Protein AF-A0A381TQN8-F1 (afdb_monomer)

Organism: NCBI:txid408172

Solvent-accessible surface area (backbone atoms only — not comparable to full-atom values): 12228 Å² total; per-residue (Å²): 142,83,79,85,60,82,69,53,58,61,53,77,52,99,55,28,32,39,38,61,40,90,95,44,75,44,75,44,83,47,65,63,62,56,65,70,56,52,52,51,35,45,53,46,48,53,54,50,53,52,38,63,74,67,64,53,94,68,78,73,85,57,31,63,34,43,24,37,38,36,31,47,41,95,87,46,99,71,32,75,44,77,42,74,40,64,48,43,81,34,58,30,78,94,43,39,65,60,54,39,48,55,46,51,54,52,52,60,74,39,59,92,51,57,65,83,81,35,42,65,64,40,52,50,58,52,43,63,54,74,71,35,76,91,48,46,31,52,70,52,72,40,66,83,85,86,76,76,48,72,65,49,60,19,36,66,66,35,36,49,37,35,40,39,32,55,47,57,88,91,76,54,54,67,50,78,46,81,40,79,54,68,81,76,51,84,91,35,69,67,43,52,38,53,52,50,63,48,58,65,46,70,86,42,97,89,108

Mean predicted aligned error: 5.35 Å

Sequence (207 aa):
MKYESQLPSISVEANAMAVDLPDGPTRMPVTPLPGHLIDWMEEGRRGMYNRLKGKEDSVEFFSQHLPVLVTQSLNSVFPFNCGNKGVGFLPKEEYLEEYIERYRETMERTRGIAWEDSLEQRLETVAEFNFNREVIDYRCLTSLEIFEKRTFNNLLQLPLASLHYTGHCPSYTSFQLNCGVEIAGQDDPRHTFIMLSRTMFEYDSFH

Radius of gyration: 17.76 Å; Cα contacts (8 Å, |Δi|>4): 288; chains: 1; bounding box: 42×37×44 Å

pLDDT: mean 89.55, std 11.92, range [40.59, 98.44]

Foldseek 3Di:
DDPPPDFFDWDDDPFWIWTQAPVGIDIDTFDFDDPVLLVVLLVLLVVVLVCLLVVPVDDDDSLSQWFWKWFADPPDPPGIDTDTFGKAWAFDPVCLVVLLVLLVVLCVVCPPPDLSVSLVVLSVSLCVPSVPPVGTDRRDMDTDDDPCPPRVVRCSNPQKIKTWGFDDPPPRDIDIDIDRHGDDDPPDSRVSNVVSNCVSCVPPPND

Secondary structure (DSSP, 8-state):
----S-PPPEEEETTEEEEEETTEEEEEE--PPPHHHHHHHHHHHHHHHHHHHHT-S-PPP-TTT--EEEEE-TT-SS-EEEEE--EE--B-HHHHHHHHHHHHHHHHHTTTS-HHHHHHHHHHHHHHHHT-TTTB-TT--EE---S--HHHHHHTT--EEEEEEE--TTT--EEEEEEE-----TTSHHHHHHHHHHHTTTTSTT-

Structure (mmCIF, N/CA/C/O backbone):
data_AF-A0A381TQN8-F1
#
_entry.id   AF-A0A381TQN8-F1
#
loop_
_atom_site.group_PDB
_atom_site.id
_atom_site.type_symbol
_atom_site.label_atom_id
_atom_site.label_alt_id
_atom_site.label_comp_id
_atom_site.label_asym_id
_atom_site.label_entity_id
_atom_site.label_seq_id
_atom_site.pdbx_PDB_ins_code
_atom_site.Cartn_x
_atom_site.Cartn_y
_atom_site.Cartn_z
_atom_site.occupancy
_atom_site.B_iso_or_equiv
_atom_site.auth_seq_id
_atom_site.auth_comp_id
_atom_site.auth_asym_id
_atom_site.auth_atom_id
_atom_site.pdbx_PDB_model_num
ATOM 1 N N . MET A 1 1 ? -14.757 -1.230 -19.405 1.00 50.09 1 MET A N 1
ATOM 2 C CA . MET A 1 1 ? -14.547 -2.517 -20.106 1.00 50.09 1 MET A CA 1
ATOM 3 C C . MET A 1 1 ? -13.500 -2.297 -21.192 1.00 50.09 1 MET A C 1
ATOM 5 O O . MET A 1 1 ? -13.660 -1.338 -21.940 1.00 50.09 1 MET A O 1
ATOM 9 N N . LYS A 1 2 ? -12.499 -3.190 -21.260 1.00 40.59 2 LYS A N 1
ATOM 10 C CA . LYS A 1 2 ? -11.359 -3.272 -22.204 1.00 40.59 2 LYS A CA 1
ATOM 11 C C . LYS A 1 2 ? -10.013 -2.676 -21.760 1.00 40.59 2 LYS A C 1
ATOM 13 O O . LYS A 1 2 ? -9.522 -1.732 -22.362 1.00 40.59 2 LYS A O 1
ATOM 18 N N . TYR A 1 3 ? -9.368 -3.367 -20.824 1.00 41.22 3 TYR A N 1
ATOM 19 C CA . TYR A 1 3 ? -7.951 -3.722 -20.960 1.00 41.22 3 TYR A CA 1
ATOM 20 C C . TYR A 1 3 ? -7.865 -5.256 -20.915 1.00 41.22 3 TYR A C 1
ATOM 22 O O . TYR A 1 3 ? -7.492 -5.848 -19.916 1.00 41.22 3 TYR A O 1
ATOM 30 N N . GLU A 1 4 ? -8.309 -5.910 -21.995 1.00 40.81 4 GLU A N 1
ATOM 31 C CA . GLU A 1 4 ? -8.008 -7.333 -22.261 1.00 40.81 4 GLU A CA 1
ATOM 32 C C . GLU A 1 4 ? -6.640 -7.488 -22.962 1.00 40.81 4 GLU A C 1
ATOM 34 O O . GLU A 1 4 ? -6.283 -8.563 -23.436 1.00 40.81 4 GLU A O 1
ATOM 39 N N . SER A 1 5 ? -5.851 -6.411 -23.043 1.00 47.16 5 SER A N 1
ATOM 40 C CA . SER A 1 5 ? -4.411 -6.509 -23.261 1.00 47.16 5 SER A CA 1
ATOM 41 C C . SER A 1 5 ? -3.796 -6.986 -21.952 1.00 47.16 5 SER A C 1
ATOM 43 O O . SER A 1 5 ? -3.964 -6.297 -20.947 1.00 47.16 5 SER A O 1
ATOM 45 N N . GLN A 1 6 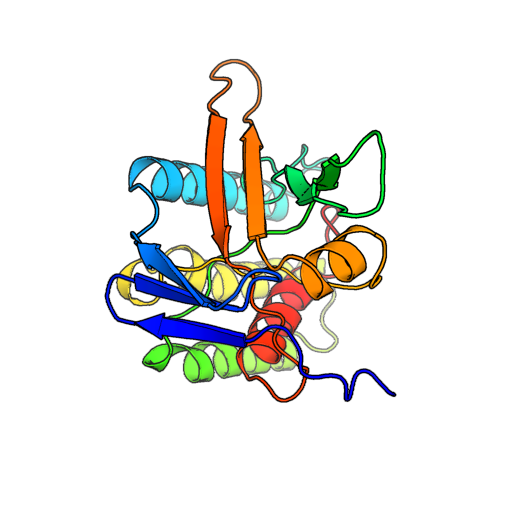? -3.143 -8.152 -21.967 1.00 60.78 6 GLN A N 1
ATOM 46 C CA . GLN A 1 6 ? -2.445 -8.744 -20.822 1.00 60.78 6 GLN A CA 1
ATOM 47 C C . GLN A 1 6 ? -1.815 -7.657 -19.945 1.00 60.78 6 GLN A C 1
ATOM 49 O O . GLN A 1 6 ? -0.921 -6.938 -20.394 1.00 60.78 6 GLN A O 1
ATOM 54 N N . LEU A 1 7 ? -2.331 -7.504 -18.722 1.00 70.31 7 LEU A N 1
ATOM 55 C CA . LEU A 1 7 ? -1.678 -6.674 -17.720 1.00 70.31 7 LEU A CA 1
ATOM 56 C C . LEU A 1 7 ? -0.248 -7.200 -17.539 1.00 70.31 7 LEU A C 1
ATOM 58 O O . LEU A 1 7 ? -0.050 -8.418 -17.632 1.00 70.31 7 LEU A O 1
ATOM 62 N N . PRO A 1 8 ? 0.738 -6.321 -17.295 1.00 70.25 8 PRO A N 1
ATOM 63 C CA . PRO A 1 8 ? 2.088 -6.765 -16.994 1.00 70.25 8 PRO A CA 1
ATOM 64 C C . PRO A 1 8 ? 2.041 -7.793 -15.866 1.00 70.25 8 PRO A C 1
ATOM 66 O O . PRO A 1 8 ? 1.462 -7.530 -14.808 1.00 70.25 8 PRO A O 1
ATOM 69 N N . SER A 1 9 ? 2.600 -8.974 -16.117 1.00 70.56 9 SER A N 1
ATOM 70 C CA . SER A 1 9 ? 2.601 -10.048 -15.137 1.00 70.56 9 SER A CA 1
ATOM 71 C C . SER A 1 9 ? 3.858 -9.947 -14.280 1.00 70.56 9 SER A C 1
ATOM 73 O O . SER A 1 9 ? 4.961 -9.713 -14.782 1.00 70.56 9 SER A O 1
ATOM 75 N N . ILE A 1 10 ? 3.684 -10.079 -12.966 1.00 82.06 10 ILE A N 1
ATOM 76 C CA . ILE A 1 10 ? 4.790 -10.241 -12.029 1.00 82.06 10 ILE A CA 1
ATOM 77 C C . ILE A 1 10 ? 4.579 -11.566 -11.325 1.00 82.06 10 ILE A C 1
ATOM 79 O O . ILE A 1 10 ? 3.578 -11.763 -10.643 1.00 82.06 10 ILE A O 1
ATOM 83 N N . SER A 1 11 ? 5.537 -12.476 -11.467 1.00 79.00 11 SER A N 1
ATOM 84 C CA . SER A 1 11 ? 5.561 -13.692 -10.660 1.00 79.00 11 SER A CA 1
ATOM 85 C C . SER A 1 11 ? 6.508 -13.483 -9.488 1.00 79.00 11 SER A C 1
ATOM 87 O O . SER A 1 11 ? 7.714 -13.303 -9.690 1.00 79.00 11 SER A O 1
ATOM 89 N N . VAL A 1 12 ? 5.974 -13.517 -8.269 1.00 78.50 12 VAL A N 1
ATOM 90 C CA . VAL A 1 12 ? 6.774 -13.440 -7.044 1.00 78.50 12 VAL A CA 1
ATOM 91 C C . VAL A 1 12 ? 7.131 -14.851 -6.583 1.00 78.50 12 VAL A C 1
ATOM 93 O O . VAL A 1 12 ? 6.274 -15.695 -6.340 1.00 78.50 12 VAL A O 1
ATOM 96 N N . GLU A 1 13 ? 8.424 -15.098 -6.450 1.00 79.00 13 GLU A N 1
ATOM 97 C CA . GLU A 1 13 ? 9.007 -16.269 -5.809 1.00 79.00 13 GLU A CA 1
ATOM 98 C C . GLU A 1 13 ? 9.522 -15.893 -4.413 1.00 79.00 13 GLU A C 1
ATOM 100 O O . GLU A 1 13 ? 9.546 -14.722 -4.037 1.00 79.00 13 GLU A O 1
ATOM 105 N N . ALA A 1 14 ? 9.982 -16.873 -3.628 1.00 78.00 14 ALA A N 1
ATOM 106 C CA . ALA A 1 14 ? 10.365 -16.657 -2.228 1.00 78.00 14 ALA A CA 1
ATOM 107 C C . ALA A 1 14 ? 11.294 -15.443 -2.003 1.00 78.00 14 ALA A C 1
ATOM 109 O O . ALA A 1 14 ? 11.048 -14.663 -1.085 1.00 78.00 14 ALA A O 1
ATOM 110 N N . ASN A 1 15 ? 12.309 -15.270 -2.863 1.00 85.56 15 ASN A N 1
ATOM 111 C CA . ASN A 1 15 ? 13.346 -14.231 -2.746 1.00 85.56 15 ASN A CA 1
ATOM 112 C C . ASN A 1 15 ? 13.576 -13.450 -4.053 1.00 85.56 15 ASN A C 1
ATOM 114 O O . ASN A 1 15 ? 14.613 -12.806 -4.227 1.00 85.56 15 ASN A O 1
ATOM 118 N N . ALA A 1 16 ? 12.670 -13.563 -5.020 1.00 91.44 16 ALA A N 1
ATOM 119 C CA . ALA A 1 16 ? 12.829 -12.937 -6.325 1.00 91.44 16 ALA A CA 1
ATOM 120 C C . ALA A 1 16 ? 11.473 -12.644 -6.955 1.00 91.44 16 ALA A C 1
ATOM 122 O O . ALA A 1 16 ? 10.479 -13.271 -6.618 1.00 91.44 16 ALA A O 1
ATOM 123 N N . MET A 1 17 ? 11.456 -11.732 -7.912 1.00 92.31 17 MET A N 1
ATOM 124 C CA . MET A 1 17 ? 10.339 -11.525 -8.818 1.00 92.31 17 MET A CA 1
ATOM 125 C C . MET A 1 17 ? 10.844 -11.631 -10.251 1.00 92.31 17 MET A C 1
ATOM 127 O O . MET A 1 17 ? 11.967 -11.210 -10.544 1.00 92.31 17 MET A O 1
ATOM 131 N N . ALA A 1 18 ? 10.032 -12.195 -11.136 1.00 91.56 18 ALA A N 1
ATOM 132 C CA . ALA A 1 18 ? 10.215 -12.037 -12.571 1.00 91.56 18 ALA A CA 1
ATOM 133 C C . ALA A 1 18 ? 9.237 -10.971 -13.058 1.00 91.56 18 ALA A C 1
ATOM 135 O O . ALA A 1 18 ? 8.061 -11.000 -12.697 1.00 91.56 18 ALA A O 1
ATOM 136 N N . VAL A 1 19 ? 9.753 -10.019 -13.827 1.00 90.38 19 VAL A N 1
ATOM 137 C CA . VAL A 1 19 ? 8.995 -8.886 -14.348 1.00 90.38 19 VAL A CA 1
ATOM 138 C C . VAL A 1 19 ? 9.143 -8.873 -15.859 1.00 90.38 19 VAL A C 1
ATOM 140 O O . VAL A 1 19 ? 10.267 -8.830 -16.368 1.00 90.38 19 VAL A O 1
ATOM 143 N N . ASP A 1 20 ? 8.021 -8.885 -16.570 1.00 88.62 20 ASP A N 1
ATOM 144 C CA . ASP A 1 20 ? 8.006 -8.739 -18.021 1.00 88.62 20 ASP A CA 1
ATOM 145 C C . ASP A 1 20 ? 8.298 -7.278 -18.392 1.00 88.62 20 ASP A C 1
ATOM 147 O O . ASP A 1 20 ? 7.469 -6.388 -18.191 1.00 88.62 20 ASP A O 1
ATOM 151 N N . LEU A 1 21 ? 9.507 -7.013 -18.896 1.00 88.75 21 LEU A N 1
ATOM 152 C CA . LEU A 1 21 ? 9.919 -5.692 -19.377 1.00 88.75 21 LEU A CA 1
ATOM 153 C C . LEU A 1 21 ? 9.872 -5.636 -20.912 1.00 88.75 21 LEU A C 1
ATOM 155 O O . LEU A 1 21 ? 9.915 -6.684 -21.560 1.00 88.75 21 LEU A O 1
ATOM 159 N N . PRO A 1 22 ? 9.852 -4.431 -21.519 1.00 84.88 22 PRO A N 1
ATOM 160 C CA . PRO A 1 22 ? 9.855 -4.279 -22.978 1.00 84.88 22 PRO A CA 1
ATOM 161 C C . PRO A 1 22 ? 10.998 -5.013 -23.694 1.00 84.88 22 PRO A C 1
ATOM 163 O O . PRO A 1 22 ? 10.805 -5.516 -24.798 1.00 84.88 22 PRO A O 1
ATOM 166 N N . ASP A 1 23 ? 12.163 -5.118 -23.048 1.00 86.88 23 ASP A N 1
ATOM 167 C CA . ASP A 1 23 ? 13.356 -5.781 -23.594 1.00 86.88 23 ASP A CA 1
ATOM 168 C C . ASP A 1 23 ? 13.451 -7.276 -23.216 1.00 86.88 23 ASP A C 1
ATOM 170 O O . ASP A 1 23 ? 14.440 -7.941 -23.529 1.00 86.88 23 ASP A O 1
ATOM 174 N N . GLY A 1 24 ? 12.427 -7.817 -22.548 1.00 86.62 24 GLY A N 1
ATOM 175 C CA . GLY A 1 24 ? 12.337 -9.210 -22.111 1.00 86.62 24 GLY A CA 1
ATOM 176 C C . GLY A 1 24 ? 12.172 -9.378 -20.593 1.00 86.62 24 GLY A C 1
ATOM 177 O O . GLY A 1 24 ? 12.344 -8.429 -19.821 1.00 86.62 24 GLY A O 1
ATOM 178 N N . PRO A 1 25 ? 11.838 -10.598 -20.135 1.00 88.62 25 PRO A N 1
ATOM 179 C CA . PRO A 1 25 ? 11.644 -10.876 -18.720 1.00 88.62 25 PRO A CA 1
ATOM 180 C C . PRO A 1 25 ? 12.948 -10.682 -17.945 1.00 88.62 25 PRO A C 1
ATOM 182 O O . PRO A 1 25 ? 13.992 -11.242 -18.285 1.00 88.62 25 PRO A O 1
ATOM 185 N N . THR A 1 26 ? 12.879 -9.902 -16.871 1.00 91.69 26 THR A N 1
ATOM 186 C CA . THR A 1 26 ? 14.007 -9.637 -15.976 1.00 91.69 26 THR A CA 1
ATOM 187 C C . THR A 1 26 ? 13.703 -10.160 -14.585 1.00 91.69 26 THR A C 1
ATOM 189 O O . THR A 1 26 ? 12.639 -9.907 -14.024 1.00 91.69 26 THR A O 1
ATOM 192 N N . ARG A 1 27 ? 14.666 -10.876 -14.004 1.00 93.50 27 ARG A N 1
ATOM 193 C CA . ARG A 1 27 ? 14.567 -11.392 -12.642 1.00 93.50 27 ARG A CA 1
ATOM 194 C C . ARG A 1 27 ? 15.274 -10.451 -11.674 1.00 93.50 27 ARG A C 1
ATOM 196 O O . ARG A 1 27 ? 16.442 -10.125 -11.873 1.00 93.50 27 ARG A O 1
ATOM 203 N N . MET A 1 28 ? 14.580 -10.039 -10.621 1.00 92.81 28 MET A N 1
ATOM 204 C CA . MET A 1 28 ? 15.087 -9.110 -9.609 1.00 92.81 28 MET A CA 1
ATOM 205 C C . MET A 1 28 ? 14.939 -9.717 -8.212 1.00 92.81 28 MET A C 1
ATOM 207 O O . MET A 1 28 ? 13.997 -10.478 -7.986 1.00 92.81 28 MET A O 1
ATOM 211 N N . PRO A 1 29 ? 15.847 -9.420 -7.266 1.00 93.62 29 PRO A N 1
ATOM 212 C CA . PRO A 1 29 ? 15.695 -9.871 -5.890 1.00 93.62 29 PRO A CA 1
ATOM 213 C C . PRO A 1 29 ? 14.493 -9.191 -5.227 1.00 93.62 29 PRO A C 1
ATOM 215 O O . PRO A 1 29 ? 14.230 -8.012 -5.459 1.00 93.62 29 PRO A O 1
ATOM 218 N N . VAL A 1 30 ? 13.803 -9.933 -4.365 1.00 93.81 30 VAL A N 1
ATOM 219 C CA . VAL A 1 30 ? 12.760 -9.407 -3.479 1.00 93.81 30 VAL A CA 1
ATOM 220 C C . VAL A 1 30 ? 13.242 -9.579 -2.050 1.00 93.81 30 VAL A C 1
ATOM 222 O O . VAL A 1 30 ? 13.606 -10.679 -1.637 1.00 93.81 30 VAL A O 1
ATOM 225 N N . THR A 1 31 ? 13.250 -8.484 -1.300 1.00 93.38 31 THR A N 1
ATOM 226 C CA . THR A 1 31 ? 13.641 -8.462 0.110 1.00 93.38 31 THR A CA 1
ATOM 227 C C . THR A 1 31 ? 12.502 -7.894 0.946 1.00 93.38 31 THR A C 1
ATOM 229 O O . THR A 1 31 ? 11.843 -6.960 0.487 1.00 93.38 31 THR A O 1
ATOM 232 N N . PRO A 1 32 ? 12.290 -8.387 2.178 1.00 95.06 32 PRO A N 1
ATOM 233 C CA . PRO A 1 32 ? 11.384 -7.737 3.113 1.00 95.06 32 PRO A CA 1
ATOM 234 C C . PRO A 1 32 ? 11.757 -6.266 3.340 1.00 95.06 32 PRO A C 1
ATOM 236 O O . PRO A 1 32 ? 12.933 -5.895 3.255 1.00 95.06 32 PRO A O 1
ATOM 239 N N . LEU A 1 33 ? 10.764 -5.439 3.667 1.00 96.06 33 LEU A N 1
ATOM 240 C CA . LEU A 1 33 ? 10.975 -4.053 4.069 1.00 96.06 33 LEU A CA 1
ATOM 241 C C . LEU A 1 33 ? 11.955 -3.982 5.255 1.00 96.06 33 LEU A C 1
ATOM 243 O O . LEU A 1 33 ? 11.894 -4.821 6.160 1.00 96.06 33 LEU A O 1
ATOM 247 N N . PRO A 1 34 ? 12.846 -2.974 5.297 1.00 95.19 34 PRO A N 1
ATOM 248 C CA . PRO A 1 34 ? 13.737 -2.787 6.433 1.00 95.19 34 PRO A CA 1
ATOM 249 C C . PRO A 1 34 ? 12.956 -2.586 7.738 1.00 95.19 34 PRO A C 1
ATOM 251 O O . PRO A 1 34 ? 12.007 -1.806 7.779 1.00 95.19 34 PRO A O 1
ATOM 254 N N . GLY A 1 35 ? 13.398 -3.222 8.829 1.00 96.75 35 GLY A N 1
ATOM 255 C CA . GLY A 1 35 ? 12.715 -3.141 10.131 1.00 96.75 35 GLY A CA 1
ATOM 256 C C . GLY A 1 35 ? 12.473 -1.707 10.613 1.00 96.75 35 GLY A C 1
ATOM 257 O O . GLY A 1 35 ? 11.370 -1.372 11.018 1.00 96.75 35 GLY A O 1
ATOM 258 N N . HIS A 1 36 ? 13.457 -0.822 10.450 1.00 95.75 36 HIS A N 1
ATOM 259 C CA . HIS A 1 36 ? 13.332 0.584 10.842 1.00 95.75 36 HIS A CA 1
ATOM 260 C C . HIS A 1 36 ? 12.316 1.376 9.992 1.00 95.75 36 HIS A C 1
ATOM 262 O O . HIS A 1 36 ? 11.749 2.351 10.477 1.00 95.75 36 HIS A O 1
ATOM 268 N N . LEU A 1 37 ? 12.064 0.973 8.738 1.00 96.38 37 LEU A N 1
ATOM 269 C CA . LEU A 1 37 ? 10.982 1.543 7.930 1.00 96.38 37 LEU A CA 1
ATOM 270 C C . LEU A 1 37 ? 9.625 1.055 8.451 1.00 96.38 37 LEU A C 1
ATOM 272 O O . LEU A 1 37 ? 8.702 1.856 8.562 1.00 96.38 37 LEU A O 1
ATOM 276 N N . ILE A 1 38 ? 9.514 -0.232 8.796 1.00 97.31 38 ILE A N 1
ATOM 277 C CA . ILE A 1 38 ? 8.297 -0.803 9.393 1.00 97.31 38 ILE A CA 1
ATOM 278 C C . ILE A 1 38 ? 7.968 -0.070 10.699 1.00 97.31 38 ILE A C 1
ATOM 280 O O . ILE A 1 38 ? 6.846 0.408 10.857 1.00 97.31 38 ILE A O 1
ATOM 284 N N . ASP A 1 39 ? 8.955 0.097 11.582 1.00 96.81 39 ASP A N 1
ATOM 285 C CA . ASP A 1 39 ? 8.806 0.825 12.846 1.00 96.81 39 ASP A CA 1
ATOM 286 C C . ASP A 1 39 ? 8.329 2.269 12.605 1.00 96.81 39 ASP A C 1
ATOM 288 O O . ASP A 1 39 ? 7.367 2.719 13.228 1.00 96.81 39 ASP A O 1
ATOM 292 N N . TRP A 1 40 ? 8.940 2.973 11.644 1.00 96.19 40 TRP A N 1
ATOM 293 C CA . TRP A 1 40 ? 8.560 4.342 11.283 1.00 96.19 40 TRP A CA 1
ATOM 294 C C . TRP A 1 40 ? 7.133 4.436 10.722 1.00 96.19 40 TRP A C 1
ATOM 296 O O . TRP A 1 40 ? 6.384 5.354 11.065 1.00 96.19 40 TRP A O 1
ATOM 306 N N . MET A 1 41 ? 6.721 3.478 9.883 1.00 95.81 41 MET A N 1
ATOM 307 C CA . MET A 1 41 ? 5.357 3.412 9.350 1.00 95.81 41 MET A CA 1
ATOM 308 C C . MET A 1 41 ? 4.327 3.126 10.449 1.00 95.81 41 MET A C 1
ATOM 310 O O . MET A 1 41 ? 3.266 3.754 10.471 1.00 95.81 41 MET A O 1
ATOM 314 N N . GLU A 1 42 ? 4.630 2.212 11.374 1.00 95.69 42 GLU A N 1
ATOM 315 C CA . GLU A 1 42 ? 3.772 1.906 12.522 1.00 95.69 42 GLU A CA 1
ATOM 316 C C . GLU A 1 42 ? 3.630 3.104 13.466 1.00 95.69 42 GLU A C 1
ATOM 318 O O . GLU A 1 42 ? 2.513 3.425 13.875 1.00 95.69 42 GLU A O 1
ATOM 323 N N . GLU A 1 43 ? 4.727 3.796 13.780 1.00 94.06 43 GLU A N 1
ATOM 324 C CA . GLU A 1 43 ? 4.711 5.015 14.594 1.00 94.06 43 GLU A CA 1
ATOM 325 C C . GLU A 1 43 ? 3.806 6.081 13.965 1.00 94.06 43 GLU A C 1
ATOM 327 O O . GLU A 1 43 ? 2.924 6.630 14.632 1.00 94.06 43 GLU A O 1
ATOM 332 N N . GLY A 1 44 ? 3.944 6.303 12.653 1.00 92.56 44 GLY A N 1
ATOM 333 C CA . GLY A 1 44 ? 3.077 7.213 11.911 1.00 92.56 44 GLY A CA 1
ATOM 334 C C . GLY A 1 44 ? 1.596 6.830 11.990 1.00 92.56 44 GLY A C 1
ATOM 335 O O . GLY A 1 44 ? 0.754 7.701 12.211 1.00 92.56 44 GLY A O 1
ATOM 336 N N . ARG A 1 45 ? 1.264 5.537 11.851 1.00 93.44 45 ARG A N 1
ATOM 337 C CA . ARG A 1 45 ? -0.119 5.035 11.974 1.00 93.44 45 ARG A CA 1
ATOM 338 C C . ARG A 1 45 ? -0.677 5.236 13.378 1.00 93.44 45 ARG A C 1
ATOM 340 O O . ARG A 1 45 ? -1.800 5.712 13.505 1.00 93.44 45 ARG A O 1
ATOM 347 N N . ARG A 1 46 ? 0.099 4.947 14.430 1.00 93.19 46 ARG A N 1
ATOM 348 C CA . ARG A 1 46 ? -0.318 5.206 15.822 1.00 93.19 46 ARG A CA 1
ATOM 349 C C . ARG A 1 46 ? -0.592 6.690 16.047 1.00 93.19 46 ARG A C 1
ATOM 351 O O . ARG A 1 46 ? -1.631 7.034 16.602 1.00 93.19 46 ARG A O 1
ATOM 358 N N . GLY A 1 47 ? 0.301 7.557 15.568 1.00 91.00 47 GLY A N 1
ATOM 359 C CA . GLY A 1 47 ? 0.115 9.006 15.626 1.00 91.00 47 GLY A CA 1
ATOM 360 C C . GLY A 1 47 ? -1.158 9.455 14.908 1.00 91.00 47 GLY A C 1
ATOM 361 O O . GLY A 1 47 ? -1.943 10.214 15.467 1.00 91.00 47 GLY A O 1
ATOM 362 N N . MET A 1 48 ? -1.408 8.936 13.702 1.00 89.62 48 MET A N 1
ATOM 363 C CA . MET A 1 48 ? -2.635 9.204 12.948 1.00 89.62 48 MET A CA 1
ATOM 364 C C . MET A 1 48 ? -3.892 8.760 13.710 1.00 89.62 48 MET A C 1
ATOM 366 O O . MET A 1 48 ? -4.803 9.560 13.894 1.00 89.62 48 MET A O 1
ATOM 370 N N . TYR A 1 49 ? -3.931 7.525 14.216 1.00 90.56 49 TYR A N 1
ATOM 371 C CA . TYR A 1 49 ? -5.101 7.006 14.935 1.00 90.56 49 TYR A CA 1
ATOM 372 C C . TYR A 1 49 ? -5.387 7.787 16.218 1.00 90.56 49 TYR A C 1
ATOM 374 O O . TYR A 1 49 ? -6.546 8.059 16.517 1.00 90.56 49 TYR A O 1
ATOM 382 N N . ASN A 1 50 ? -4.350 8.199 16.950 1.00 89.38 50 ASN A N 1
ATOM 383 C CA . ASN A 1 50 ? -4.516 9.026 18.143 1.00 89.38 50 ASN A CA 1
ATOM 384 C C . ASN A 1 50 ? -5.135 10.391 17.815 1.00 89.38 50 ASN A C 1
ATOM 386 O O . ASN A 1 50 ? -6.002 10.846 18.554 1.00 89.38 50 ASN A O 1
ATOM 390 N N . ARG A 1 51 ? -4.744 11.016 16.697 1.00 87.19 51 ARG A N 1
ATOM 391 C CA . ARG A 1 51 ? -5.307 12.305 16.260 1.00 87.19 51 ARG A CA 1
ATOM 392 C C . ARG A 1 51 ? -6.756 12.186 15.801 1.00 87.19 51 ARG A C 1
ATOM 394 O O . ARG A 1 51 ? -7.579 13.004 16.203 1.00 87.19 51 ARG A O 1
ATOM 401 N N . LEU A 1 52 ? -7.083 11.126 15.056 1.00 86.25 52 LEU A N 1
ATOM 402 C CA . LEU A 1 52 ? -8.467 10.816 14.680 1.00 86.25 52 LEU A CA 1
ATOM 403 C C . LEU A 1 52 ? -9.347 10.614 15.928 1.00 86.25 52 LEU A C 1
ATOM 405 O O . LEU A 1 52 ? -10.417 11.208 16.026 1.00 86.25 52 LEU A O 1
ATOM 409 N N . LYS A 1 53 ? -8.869 9.864 16.935 1.00 84.81 53 LYS A N 1
ATOM 410 C CA . LYS A 1 53 ? -9.573 9.703 18.225 1.00 84.81 53 LYS A CA 1
ATOM 411 C C . LYS A 1 53 ? -9.678 11.012 19.016 1.00 84.81 53 LYS A C 1
ATOM 413 O O . LYS A 1 53 ? -10.696 11.259 19.656 1.00 84.81 53 LYS A O 1
ATOM 418 N N . GLY A 1 54 ? -8.636 11.842 18.976 1.00 82.75 54 GLY A N 1
ATOM 419 C CA . GLY A 1 54 ? -8.583 13.150 19.631 1.00 82.75 54 GLY A CA 1
ATOM 420 C C . GLY A 1 54 ? -9.456 14.223 18.976 1.00 82.75 54 GLY A C 1
ATOM 421 O O . GLY A 1 54 ? -9.612 15.291 19.565 1.00 82.75 54 GLY A O 1
ATOM 422 N N . LYS A 1 55 ? -10.042 13.936 17.802 1.00 71.56 55 LYS A N 1
ATOM 423 C CA . LYS A 1 55 ? -10.807 14.885 16.977 1.00 71.56 55 LYS A CA 1
ATOM 424 C C . LYS A 1 55 ? -10.009 16.154 16.665 1.00 71.56 55 LYS A C 1
ATOM 426 O O . LYS A 1 55 ? -10.544 17.256 16.716 1.00 71.56 55 LYS A O 1
ATOM 431 N N . GLU A 1 56 ? -8.716 16.006 16.386 1.00 71.00 56 GLU A N 1
ATOM 432 C CA . GLU A 1 56 ? -7.907 17.139 15.939 1.00 71.00 56 GLU A CA 1
ATOM 433 C C . GLU A 1 56 ? -8.364 17.573 14.533 1.00 71.00 56 GLU A C 1
ATOM 435 O O . GLU A 1 56 ? -8.376 16.770 13.600 1.00 71.00 56 GLU A O 1
ATOM 440 N N . ASP A 1 57 ? -8.757 18.846 14.393 1.00 57.22 57 ASP A N 1
ATOM 441 C CA . ASP A 1 57 ? -9.386 19.408 13.181 1.00 57.22 57 ASP A CA 1
ATOM 442 C C . ASP A 1 57 ? -8.470 19.411 11.943 1.00 57.22 57 ASP A C 1
ATOM 444 O O . ASP A 1 57 ? -8.938 19.528 10.808 1.00 57.22 57 ASP A O 1
ATOM 448 N N . SER A 1 58 ? -7.159 19.273 12.136 1.00 57.16 58 SER A N 1
ATOM 449 C CA . SER A 1 58 ? -6.212 19.031 11.058 1.00 57.16 58 SER A CA 1
ATOM 450 C C . SER A 1 58 ? -5.413 17.786 11.378 1.00 57.16 58 SER A C 1
ATOM 452 O O . SER A 1 58 ? -4.765 17.708 12.420 1.00 57.16 58 SER A O 1
ATOM 454 N N . VAL A 1 59 ? -5.378 16.831 10.448 1.00 60.00 59 VAL A N 1
ATOM 455 C CA . VAL A 1 59 ? -4.210 15.959 10.409 1.00 60.00 59 VAL A CA 1
ATOM 456 C C . VAL A 1 59 ? -3.287 16.426 9.312 1.00 60.00 59 VAL A C 1
ATOM 458 O O . VAL A 1 59 ? -3.676 16.734 8.186 1.00 60.00 59 VAL A O 1
ATOM 461 N N . GLU A 1 60 ? -2.039 16.587 9.716 1.00 66.44 60 GLU A N 1
ATOM 462 C CA . GLU A 1 60 ? -0.947 16.919 8.831 1.00 66.44 60 GLU A CA 1
ATOM 463 C C . GLU A 1 60 ? -0.770 15.822 7.777 1.00 66.44 60 GLU A C 1
ATOM 465 O O . GLU A 1 60 ? -1.226 14.684 7.927 1.00 66.44 60 GLU A O 1
ATOM 470 N N . PHE A 1 61 ? -0.071 16.171 6.699 1.00 76.31 61 PHE A N 1
ATOM 471 C CA . PHE A 1 61 ? 0.260 15.246 5.625 1.00 76.31 61 PHE A CA 1
ATOM 472 C C . PHE A 1 61 ? 0.845 13.934 6.177 1.00 76.31 61 PHE A C 1
ATOM 474 O O . PHE A 1 61 ? 1.899 13.924 6.816 1.00 76.31 61 PHE A O 1
ATOM 481 N N . PHE A 1 62 ? 0.167 12.812 5.918 1.00 86.75 62 PHE A N 1
ATOM 482 C CA . PHE A 1 62 ? 0.546 11.510 6.459 1.00 86.75 62 PHE A CA 1
ATOM 483 C C . PHE A 1 62 ? 1.716 10.891 5.679 1.00 86.75 62 PHE A C 1
ATOM 485 O O . PHE A 1 62 ? 1.543 9.951 4.902 1.00 86.75 62 PHE A O 1
ATOM 492 N N . SER A 1 63 ? 2.925 11.417 5.896 1.00 90.00 63 SER A N 1
ATOM 493 C CA . SER A 1 63 ? 4.151 11.055 5.164 1.00 90.00 63 SER A CA 1
ATOM 494 C C . SER A 1 63 ? 4.444 9.554 5.090 1.00 90.00 63 SER A C 1
ATOM 496 O O . SER A 1 63 ? 4.988 9.076 4.099 1.00 90.00 63 SER A O 1
ATOM 498 N N . GLN A 1 64 ? 4.071 8.798 6.120 1.00 93.19 64 GLN A N 1
ATOM 499 C CA . GLN A 1 64 ? 4.296 7.358 6.227 1.00 93.19 64 GLN A CA 1
ATOM 500 C C . GLN A 1 64 ? 3.324 6.528 5.375 1.00 93.19 64 GLN A C 1
ATOM 502 O O . GLN A 1 64 ? 3.583 5.355 5.116 1.00 93.19 64 GLN A O 1
ATOM 507 N N . HIS A 1 65 ? 2.203 7.116 4.955 1.00 93.19 65 HIS A N 1
ATOM 508 C CA . HIS A 1 65 ? 1.200 6.481 4.099 1.00 93.19 65 HIS A CA 1
ATOM 509 C C . HIS A 1 65 ? 1.166 7.075 2.691 1.00 93.19 65 HIS A C 1
ATOM 511 O O . HIS A 1 65 ? 0.686 6.411 1.781 1.00 93.19 65 HIS A O 1
ATOM 517 N N . LEU A 1 66 ? 1.674 8.297 2.507 1.00 94.12 66 LEU A N 1
ATOM 518 C CA . LEU A 1 66 ? 1.609 9.052 1.256 1.00 94.12 66 LEU A CA 1
ATOM 519 C C . LEU A 1 66 ? 3.006 9.282 0.649 1.00 94.12 66 LEU A C 1
ATOM 521 O O . LEU A 1 66 ? 3.432 10.435 0.537 1.00 94.12 66 LEU A O 1
ATOM 525 N N . PRO A 1 67 ? 3.748 8.228 0.253 1.00 96.25 67 PRO A N 1
ATOM 526 C CA . PRO A 1 67 ? 4.981 8.412 -0.498 1.00 96.25 67 PRO A CA 1
ATOM 527 C C . PRO A 1 67 ? 4.710 9.061 -1.856 1.00 96.25 67 PRO A C 1
ATOM 529 O O . PRO A 1 67 ? 3.631 8.929 -2.447 1.00 96.25 67 PRO A O 1
ATOM 532 N N . VAL A 1 68 ? 5.755 9.674 -2.402 1.00 96.88 68 VAL A N 1
ATOM 533 C CA . VAL A 1 68 ? 5.806 10.023 -3.818 1.00 96.88 68 VAL A CA 1
ATOM 534 C C . VAL A 1 68 ? 6.074 8.741 -4.603 1.00 96.88 68 VAL A C 1
ATOM 536 O O . VAL A 1 68 ? 7.157 8.163 -4.515 1.00 96.88 68 VAL A O 1
ATOM 539 N N . LEU A 1 69 ? 5.096 8.303 -5.391 1.00 97.31 69 LEU A N 1
ATOM 540 C CA . LEU A 1 69 ? 5.271 7.255 -6.387 1.00 97.31 69 LEU A CA 1
ATOM 541 C C . LEU A 1 69 ? 5.889 7.866 -7.647 1.00 97.31 69 LEU A C 1
ATOM 543 O O . LEU A 1 69 ? 5.296 8.739 -8.289 1.00 97.31 69 LEU A O 1
ATOM 547 N N . VAL A 1 70 ? 7.071 7.379 -8.004 1.00 98.12 70 VAL A N 1
ATOM 548 C CA . VAL A 1 70 ? 7.822 7.768 -9.195 1.00 98.12 70 VAL A CA 1
ATOM 549 C C . VAL A 1 70 ? 7.711 6.653 -10.226 1.00 98.12 70 VAL A C 1
ATOM 551 O O . VAL A 1 70 ? 8.109 5.518 -9.981 1.00 98.12 70 VAL A O 1
ATOM 554 N N . THR A 1 71 ? 7.169 6.991 -11.390 1.00 97.50 71 THR A N 1
ATOM 555 C CA . THR A 1 71 ? 7.030 6.092 -12.547 1.00 97.50 71 THR A CA 1
ATOM 556 C C . THR A 1 71 ? 7.740 6.690 -13.748 1.00 97.50 71 THR A C 1
ATOM 558 O O . THR A 1 71 ? 7.924 7.908 -13.818 1.00 97.50 71 THR A O 1
ATOM 561 N N . GLN A 1 72 ? 8.106 5.851 -14.710 1.00 96.56 72 GLN A N 1
ATOM 562 C CA . GLN A 1 72 ? 8.784 6.283 -15.923 1.00 96.56 72 GLN A CA 1
ATOM 563 C C . GLN A 1 72 ? 7.883 6.123 -17.153 1.00 96.56 72 GLN A C 1
ATOM 565 O O . GLN A 1 72 ? 7.273 5.084 -17.375 1.00 96.56 72 GLN A O 1
ATOM 570 N N . SER A 1 73 ? 7.825 7.171 -17.969 1.00 94.31 73 SER A N 1
ATOM 571 C CA . SER A 1 73 ? 7.256 7.159 -19.309 1.00 94.31 73 SER A CA 1
ATOM 572 C C . SER A 1 73 ? 8.360 6.893 -20.328 1.00 94.31 73 SER A C 1
ATOM 574 O O . SER A 1 73 ? 9.374 7.590 -20.339 1.00 94.31 73 SER A O 1
ATOM 576 N N . LEU A 1 74 ? 8.147 5.921 -21.215 1.00 90.94 74 LEU A N 1
ATOM 577 C CA . LEU A 1 74 ? 9.094 5.578 -22.283 1.00 90.94 74 LEU A CA 1
ATOM 578 C C . LEU A 1 74 ? 9.051 6.557 -23.471 1.00 90.94 74 LEU A C 1
ATOM 580 O O . LEU A 1 74 ? 9.948 6.554 -24.305 1.00 90.94 74 LEU A O 1
ATOM 584 N N . ASN A 1 75 ? 8.033 7.422 -23.533 1.00 89.56 75 ASN A N 1
ATOM 585 C CA . ASN A 1 75 ? 7.732 8.262 -24.699 1.00 89.56 75 ASN A CA 1
ATOM 586 C C . ASN A 1 75 ? 7.905 9.769 -24.428 1.00 89.56 75 ASN A C 1
ATOM 588 O O . ASN A 1 75 ? 7.326 10.595 -25.131 1.00 89.56 75 ASN A O 1
ATOM 592 N N . SER A 1 76 ? 8.652 10.148 -23.387 1.00 92.69 76 SER A N 1
ATOM 593 C CA . SER A 1 76 ? 8.814 11.546 -22.962 1.00 92.69 76 SER A CA 1
ATOM 594 C C . SER A 1 76 ? 10.282 11.919 -22.776 1.00 92.69 76 SER A C 1
ATOM 596 O O . SER A 1 76 ? 11.050 11.163 -22.189 1.00 92.69 76 SER A O 1
ATOM 598 N N . VAL A 1 77 ? 10.649 13.136 -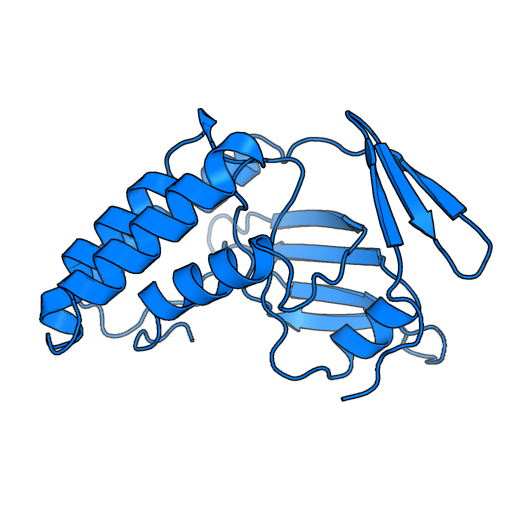23.195 1.00 95.12 77 VAL A N 1
ATOM 599 C CA . VAL A 1 77 ? 11.972 13.733 -22.916 1.00 95.12 77 VAL A CA 1
ATOM 600 C C . VAL A 1 77 ? 12.179 14.048 -21.429 1.00 95.12 77 VAL A C 1
ATOM 602 O O . VAL A 1 77 ? 13.312 14.103 -20.964 1.00 95.12 77 VAL A O 1
ATOM 605 N N . PHE A 1 78 ? 11.087 14.215 -20.675 1.00 95.44 78 PHE A N 1
ATOM 606 C CA . PHE A 1 78 ? 11.076 14.259 -19.213 1.00 95.44 78 PHE A CA 1
ATOM 607 C C . PHE A 1 78 ? 10.361 12.997 -18.722 1.00 95.44 78 PHE A C 1
ATOM 609 O O . PHE A 1 78 ? 9.127 12.987 -18.645 1.00 95.44 78 PHE A O 1
ATOM 616 N N . PRO A 1 79 ? 11.098 11.898 -18.492 1.00 94.81 79 PRO A N 1
ATOM 617 C CA . PRO A 1 79 ? 10.496 10.574 -18.404 1.00 94.81 79 PRO A CA 1
ATOM 618 C C . PRO A 1 79 ? 9.829 10.317 -17.050 1.00 94.81 79 PRO A C 1
ATOM 620 O O . PRO A 1 79 ? 8.951 9.467 -16.959 1.00 94.81 79 PRO A O 1
ATOM 623 N N . PHE A 1 80 ? 10.197 11.048 -15.999 1.00 97.25 80 PHE A N 1
ATOM 624 C CA . PHE A 1 80 ? 9.690 10.795 -14.654 1.00 97.25 80 PHE A CA 1
ATOM 625 C C . PHE A 1 80 ? 8.340 11.468 -14.404 1.00 97.25 80 PHE A C 1
ATOM 627 O O . PHE A 1 80 ? 8.151 12.659 -14.653 1.00 97.25 80 PHE A O 1
ATOM 634 N N . ASN A 1 81 ? 7.408 10.694 -13.861 1.00 96.19 81 ASN A N 1
ATOM 635 C CA . ASN A 1 81 ? 6.125 11.154 -13.358 1.00 96.19 81 ASN A CA 1
ATOM 636 C C . ASN A 1 81 ? 6.047 10.869 -11.858 1.00 96.19 81 ASN A C 1
ATOM 638 O O . ASN A 1 81 ? 6.189 9.717 -11.448 1.00 96.19 81 ASN A O 1
ATOM 642 N N . CYS A 1 82 ? 5.772 11.909 -11.076 1.00 96.19 82 CYS A N 1
ATOM 643 C CA . CYS A 1 82 ? 5.664 11.844 -9.624 1.00 96.19 82 CYS A CA 1
ATOM 644 C C . CYS A 1 82 ? 4.214 12.079 -9.201 1.00 96.19 82 CYS A C 1
ATOM 646 O O . CYS A 1 82 ? 3.572 13.016 -9.679 1.00 96.19 82 CYS A O 1
ATOM 648 N N . GLY A 1 83 ? 3.706 11.267 -8.279 1.00 92.94 83 GLY A N 1
ATOM 649 C CA . GLY A 1 83 ? 2.402 11.496 -7.666 1.00 92.94 83 GLY A CA 1
ATOM 650 C C . GLY A 1 83 ? 2.326 10.886 -6.278 1.00 92.94 83 GLY A C 1
ATOM 651 O O . GLY A 1 83 ? 2.812 9.780 -6.067 1.00 92.94 83 GLY A O 1
ATOM 652 N N . ASN A 1 84 ? 1.702 11.592 -5.339 1.00 93.00 84 ASN A N 1
ATOM 653 C CA . ASN A 1 84 ? 1.432 11.027 -4.021 1.00 93.00 84 ASN A CA 1
ATOM 654 C C . ASN A 1 84 ? 0.383 9.922 -4.140 1.00 93.00 84 ASN A C 1
ATOM 656 O O . ASN A 1 84 ? -0.621 10.083 -4.843 1.00 93.00 84 ASN A O 1
ATOM 660 N N . LYS A 1 85 ? 0.618 8.804 -3.459 1.00 92.50 85 LYS A N 1
ATOM 661 C CA . LYS A 1 85 ? -0.292 7.656 -3.444 1.00 92.50 85 LYS A CA 1
ATOM 662 C C . LYS A 1 85 ? -0.423 7.117 -2.033 1.00 92.50 85 LYS A C 1
ATOM 664 O O . LYS A 1 85 ? 0.579 6.999 -1.346 1.00 92.50 85 LYS A O 1
ATOM 669 N N . GLY A 1 86 ? -1.641 6.760 -1.629 1.00 93.19 86 GLY A N 1
ATOM 670 C CA . GLY A 1 86 ? -1.862 5.983 -0.411 1.00 93.19 86 GLY A CA 1
ATOM 671 C C . GLY A 1 86 ? -1.251 4.596 -0.571 1.00 93.19 86 GLY A C 1
ATOM 672 O O . GLY A 1 86 ? -1.627 3.867 -1.490 1.00 93.19 86 GLY A O 1
ATOM 673 N N . VAL A 1 87 ? -0.299 4.251 0.291 1.00 95.69 87 VAL A N 1
ATOM 674 C CA . VAL A 1 87 ? 0.400 2.965 0.291 1.00 95.69 87 VAL A CA 1
ATOM 675 C C . VAL A 1 87 ? 0.243 2.279 1.647 1.00 95.69 87 VAL A C 1
ATOM 677 O O . VAL A 1 87 ? 0.536 2.844 2.706 1.00 95.69 87 VAL A O 1
ATOM 680 N N . GLY A 1 88 ? -0.266 1.053 1.620 1.00 95.31 88 GLY A N 1
ATOM 681 C CA . GLY A 1 88 ? -0.591 0.241 2.788 1.00 95.31 88 GLY A CA 1
ATOM 682 C C . GLY A 1 88 ? 0.155 -1.086 2.821 1.00 95.31 88 GLY A C 1
ATOM 683 O O . GLY A 1 88 ? 0.762 -1.504 1.836 1.00 95.31 88 GLY A O 1
ATOM 684 N N . PHE A 1 89 ? 0.085 -1.748 3.972 1.00 97.38 89 PHE A N 1
ATOM 685 C CA . PHE A 1 89 ? 0.495 -3.141 4.104 1.00 97.38 89 PHE A CA 1
ATOM 686 C C . PHE A 1 89 ? -0.546 -4.073 3.482 1.00 97.38 89 PHE A C 1
ATOM 688 O O . PHE A 1 89 ? -1.724 -3.724 3.396 1.00 97.38 89 PHE A O 1
ATOM 695 N N . LEU A 1 90 ? -0.102 -5.265 3.091 1.00 96.44 90 LEU A N 1
ATOM 696 C CA . LEU A 1 90 ? -0.958 -6.353 2.632 1.00 96.44 90 LEU A CA 1
ATOM 697 C C . LEU A 1 90 ? -0.822 -7.547 3.597 1.00 96.44 90 LEU A C 1
ATOM 699 O O . LEU A 1 90 ? 0.290 -7.804 4.074 1.00 96.44 90 LEU A O 1
ATOM 703 N N . PRO A 1 91 ? -1.911 -8.266 3.918 1.00 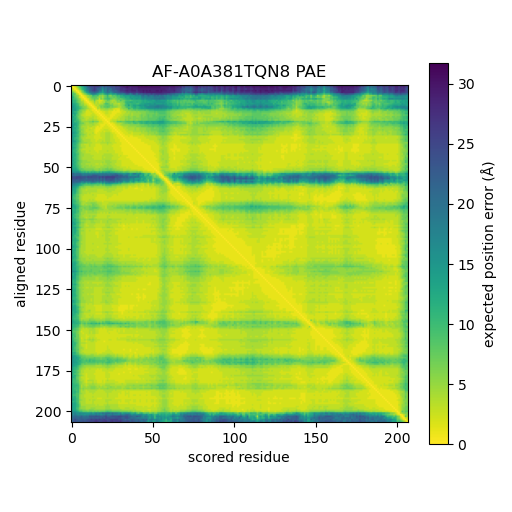97.69 91 PRO A N 1
ATOM 704 C CA . PRO A 1 91 ? -1.818 -9.537 4.622 1.00 97.69 91 PRO A CA 1
ATOM 705 C C . PRO A 1 91 ? -1.026 -10.557 3.801 1.00 97.69 91 PRO A C 1
ATOM 707 O O . PRO A 1 91 ? -1.038 -10.514 2.571 1.00 97.69 91 PRO A O 1
ATOM 710 N N . LYS A 1 92 ? -0.381 -11.510 4.474 1.00 97.00 92 LYS A N 1
ATOM 711 C CA . LYS A 1 92 ? 0.054 -12.749 3.823 1.00 97.00 92 LYS A CA 1
ATOM 712 C C . LYS A 1 92 ? -1.173 -13.483 3.286 1.00 97.00 92 LYS A C 1
ATOM 714 O O . LYS A 1 92 ? -2.267 -13.353 3.839 1.00 97.00 92 LYS A O 1
ATOM 719 N N . GLU A 1 93 ? -0.966 -14.266 2.234 1.00 95.12 93 GLU A N 1
ATOM 720 C CA . GLU A 1 93 ? -2.031 -14.964 1.508 1.00 95.12 93 GLU A CA 1
ATOM 721 C C . GLU A 1 93 ? -2.941 -15.771 2.445 1.00 95.12 93 GLU A C 1
ATOM 723 O O . GLU A 1 93 ? -4.163 -15.685 2.360 1.00 95.12 93 GLU A O 1
ATOM 728 N N . GLU A 1 94 ? -2.357 -16.481 3.414 1.00 97.38 94 GLU A N 1
ATOM 729 C CA . GLU A 1 94 ? -3.094 -17.306 4.371 1.00 97.38 94 GLU A CA 1
ATOM 730 C C . GLU A 1 94 ? -4.005 -16.520 5.336 1.00 97.38 94 GLU A C 1
ATOM 732 O O . GLU A 1 94 ? -4.915 -17.113 5.913 1.00 97.38 94 GLU A O 1
ATOM 737 N N . TYR A 1 95 ? -3.799 -15.206 5.496 1.00 98.38 95 TYR A N 1
ATOM 738 C CA . TYR A 1 95 ? -4.608 -14.331 6.359 1.00 98.38 95 TYR A CA 1
ATOM 739 C C . TYR A 1 95 ? -5.512 -13.371 5.574 1.00 98.38 95 TYR A C 1
ATOM 741 O O . TYR A 1 95 ? -6.303 -12.644 6.176 1.00 98.38 95 TYR A O 1
ATOM 749 N N . LEU A 1 96 ? -5.405 -13.331 4.242 1.00 97.88 96 LEU A N 1
ATOM 750 C CA . LEU A 1 96 ? -6.105 -12.345 3.419 1.00 97.88 96 LEU A CA 1
ATOM 751 C C . LEU A 1 96 ? -7.629 -12.439 3.576 1.00 97.88 96 LEU A C 1
ATOM 753 O O . LEU A 1 96 ? -8.274 -11.431 3.865 1.00 97.88 96 LEU A O 1
ATOM 757 N N . GLU A 1 97 ? -8.192 -13.643 3.453 1.00 98.12 97 GLU A N 1
ATOM 758 C CA . GLU A 1 97 ? -9.641 -13.853 3.586 1.00 98.12 97 GLU A CA 1
ATOM 759 C C . GLU A 1 97 ? -10.138 -13.543 5.005 1.00 98.12 97 GLU A C 1
ATOM 761 O O . GLU A 1 97 ? -11.189 -12.925 5.169 1.00 98.12 97 GLU A O 1
ATOM 766 N N . GLU A 1 98 ? -9.360 -13.892 6.037 1.00 98.19 98 GLU A N 1
ATOM 767 C CA . GLU A 1 98 ? -9.710 -13.593 7.431 1.00 98.19 98 GLU A CA 1
ATOM 768 C C . GLU A 1 98 ? -9.902 -12.085 7.639 1.00 98.19 98 GLU A C 1
ATOM 770 O O . GLU A 1 98 ? -10.911 -11.647 8.194 1.00 98.19 98 GLU A O 1
ATOM 775 N N . TYR A 1 99 ? -8.951 -11.271 7.174 1.00 98.19 99 TYR A N 1
ATOM 776 C CA . TYR A 1 99 ? -9.033 -9.823 7.354 1.00 98.19 99 TYR A CA 1
ATOM 777 C C . TYR A 1 99 ? -10.066 -9.155 6.444 1.00 98.19 99 TYR A C 1
ATOM 779 O O . TYR A 1 99 ? -10.655 -8.148 6.840 1.00 98.19 99 TYR A O 1
ATOM 787 N N . ILE A 1 100 ? -10.332 -9.714 5.259 1.00 98.38 100 ILE A N 1
ATOM 788 C CA . ILE A 1 100 ? -11.469 -9.291 4.434 1.00 98.38 100 ILE A CA 1
ATOM 789 C C . ILE A 1 100 ? -12.772 -9.469 5.220 1.00 98.38 100 ILE A C 1
ATOM 791 O O . ILE A 1 100 ? -13.571 -8.531 5.286 1.00 98.38 100 ILE A O 1
ATOM 795 N N . GLU A 1 101 ? -12.979 -10.631 5.842 1.00 98.44 101 GLU A N 1
ATOM 796 C CA . GLU A 1 101 ? -14.211 -10.902 6.580 1.00 98.44 101 GLU A CA 1
ATOM 797 C C . GLU A 1 101 ? -14.336 -10.021 7.827 1.00 98.44 101 GLU A C 1
ATOM 799 O O . GLU A 1 101 ? -15.372 -9.386 8.017 1.00 98.44 101 GLU A O 1
ATOM 804 N N . ARG A 1 102 ? -13.253 -9.835 8.595 1.00 98.06 102 ARG A N 1
ATOM 805 C CA . ARG A 1 102 ? -13.224 -8.879 9.721 1.00 98.06 102 ARG A CA 1
ATOM 806 C C . ARG A 1 102 ? -13.655 -7.476 9.297 1.00 98.06 102 ARG A C 1
ATOM 808 O O . ARG A 1 102 ? -14.425 -6.810 9.995 1.00 98.06 102 ARG A O 1
ATOM 815 N N . TYR A 1 103 ? -13.178 -7.007 8.144 1.00 97.88 103 TYR A N 1
ATOM 816 C CA . TYR A 1 103 ? -13.580 -5.702 7.633 1.00 97.88 103 TYR A CA 1
ATOM 817 C C . TYR A 1 103 ? -15.047 -5.674 7.196 1.00 97.88 103 TYR A C 1
ATOM 819 O O . TYR A 1 103 ? -15.743 -4.706 7.509 1.00 97.88 103 TYR A O 1
ATOM 827 N N . ARG A 1 104 ? -15.555 -6.718 6.531 1.00 97.75 104 ARG A N 1
ATOM 828 C CA . ARG A 1 104 ? -16.983 -6.816 6.177 1.00 97.75 104 ARG A CA 1
ATOM 829 C C . ARG A 1 104 ? -17.877 -6.805 7.415 1.00 97.75 104 ARG A C 1
ATOM 831 O O . ARG A 1 104 ? -18.837 -6.038 7.456 1.00 97.75 104 ARG A O 1
ATOM 838 N N . GLU A 1 105 ? -17.536 -7.581 8.438 1.00 97.81 105 GLU A N 1
ATOM 839 C CA . GLU A 1 105 ? -18.275 -7.637 9.701 1.00 97.81 105 GLU A CA 1
ATOM 840 C C . GLU A 1 105 ? -18.313 -6.276 10.404 1.00 97.81 105 GLU A C 1
ATOM 842 O O . GLU A 1 105 ? -19.356 -5.852 10.903 1.00 97.81 105 GLU A O 1
ATOM 847 N N . THR A 1 106 ? -17.194 -5.548 10.445 1.00 97.31 106 THR A N 1
ATOM 848 C CA . THR A 1 106 ? -17.170 -4.191 11.013 1.00 97.31 106 THR A CA 1
ATOM 849 C C . THR A 1 106 ? -17.992 -3.209 10.183 1.00 97.31 106 THR A C 1
ATOM 851 O O . THR A 1 106 ? -18.733 -2.407 10.756 1.00 97.31 106 THR A O 1
ATOM 854 N N . MET A 1 107 ? -17.935 -3.288 8.852 1.00 94.00 107 MET A N 1
ATOM 855 C CA . MET A 1 107 ? -18.779 -2.466 7.978 1.00 94.00 107 MET A CA 1
ATOM 856 C C . MET A 1 107 ? -20.269 -2.739 8.191 1.00 94.00 107 MET A C 1
ATOM 858 O O . MET A 1 107 ? -21.063 -1.801 8.196 1.00 94.00 107 MET A O 1
ATOM 862 N N . GLU A 1 108 ? -20.651 -3.997 8.411 1.00 95.94 108 GLU A N 1
ATOM 863 C CA . GLU A 1 108 ? -22.039 -4.354 8.692 1.00 95.94 108 GLU A CA 1
ATOM 864 C C . GLU A 1 108 ? -22.486 -3.863 10.072 1.00 95.94 108 GLU A C 1
ATOM 866 O O . GLU A 1 108 ? -23.526 -3.218 10.188 1.00 95.94 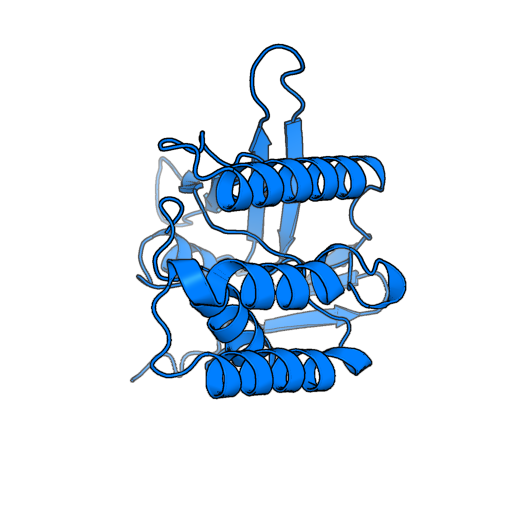108 GLU A O 1
ATOM 871 N N . ARG A 1 109 ? -21.673 -4.082 11.113 1.00 95.56 109 ARG A N 1
ATOM 872 C CA . ARG A 1 109 ? -21.972 -3.627 12.483 1.00 95.56 109 ARG A CA 1
ATOM 873 C C . ARG A 1 109 ? -22.104 -2.110 12.596 1.00 95.56 109 ARG A C 1
ATOM 875 O O . ARG A 1 109 ? -22.889 -1.630 13.406 1.00 95.56 109 ARG A O 1
ATOM 882 N N . THR A 1 110 ? -21.344 -1.368 11.796 1.00 94.44 110 THR A N 1
ATOM 883 C CA . THR A 1 110 ? -21.346 0.103 11.796 1.00 94.44 110 THR A CA 1
ATOM 884 C C . THR A 1 110 ? -22.306 0.709 10.770 1.00 94.44 110 THR A C 1
ATOM 886 O O . THR A 1 110 ? -22.384 1.932 10.637 1.00 94.44 110 THR A O 1
ATOM 889 N N . ARG A 1 111 ? -23.061 -0.117 10.036 1.00 92.31 111 ARG A N 1
ATOM 890 C CA . ARG A 1 111 ? -24.002 0.347 9.016 1.00 92.31 111 ARG A CA 1
ATOM 891 C C . ARG A 1 111 ? -25.112 1.187 9.655 1.00 92.31 111 ARG A C 1
ATOM 893 O O . ARG A 1 111 ? -25.832 0.730 10.536 1.00 92.31 111 ARG A O 1
ATOM 900 N N . GLY A 1 112 ? -25.282 2.412 9.161 1.00 90.50 112 GLY A N 1
ATOM 901 C CA . GLY A 1 112 ? -26.309 3.341 9.647 1.00 90.50 112 GLY A CA 1
ATOM 902 C C . GLY A 1 112 ? -25.967 4.048 10.964 1.00 90.50 112 GLY A C 1
ATOM 903 O O . GLY A 1 112 ? -26.776 4.843 11.435 1.00 90.50 112 GLY A O 1
ATOM 904 N N . ILE A 1 113 ? -24.784 3.795 11.533 1.00 92.38 113 ILE A N 1
ATOM 905 C CA . ILE A 1 113 ? -24.229 4.559 12.655 1.00 92.38 113 ILE A CA 1
ATOM 906 C C . ILE A 1 113 ? -23.507 5.790 12.086 1.00 92.38 113 ILE A C 1
ATOM 908 O O . ILE A 1 113 ? -22.896 5.708 11.017 1.00 92.38 113 ILE A O 1
ATOM 912 N N . ALA A 1 114 ? -23.591 6.935 12.772 1.00 89.75 114 ALA A N 1
ATOM 913 C CA . ALA A 1 114 ? -22.838 8.129 12.389 1.00 89.75 114 ALA A CA 1
ATOM 914 C C . ALA A 1 114 ? -21.328 7.840 12.383 1.00 89.75 114 ALA A C 1
ATOM 916 O O . ALA A 1 114 ? -20.843 7.003 13.151 1.00 89.75 114 ALA A O 1
ATOM 917 N N . TRP A 1 115 ? -20.580 8.522 11.512 1.00 86.00 115 TRP A N 1
ATOM 918 C CA . TRP A 1 115 ? -19.152 8.257 11.334 1.00 86.00 115 TRP A CA 1
ATOM 919 C C . TRP A 1 115 ? -18.396 8.345 12.657 1.00 86.00 115 TRP A C 1
ATOM 921 O O . TRP A 1 115 ? -17.724 7.393 13.049 1.00 86.00 115 TRP A O 1
ATOM 931 N N . GLU A 1 116 ? -18.597 9.449 13.368 1.00 87.12 116 GLU A N 1
ATOM 932 C CA . GLU A 1 116 ? -17.931 9.796 14.617 1.00 87.12 116 GLU A CA 1
ATOM 933 C C . GLU A 1 116 ? -18.189 8.759 15.713 1.00 87.12 116 GLU A C 1
ATOM 935 O O . GLU A 1 116 ? -17.284 8.445 16.485 1.00 87.12 116 GLU A O 1
ATOM 940 N N . ASP A 1 117 ? -19.401 8.203 15.747 1.00 90.88 117 ASP A N 1
ATOM 941 C CA . ASP A 1 117 ? -19.813 7.186 16.717 1.00 90.88 117 ASP A CA 1
ATOM 942 C C . ASP A 1 117 ? -19.276 5.791 16.347 1.00 90.88 117 ASP A C 1
ATOM 944 O O . ASP A 1 117 ? -19.109 4.933 17.210 1.00 90.88 117 ASP A O 1
ATOM 948 N N . SER A 1 118 ? -18.983 5.555 15.063 1.00 92.69 118 SER A N 1
ATOM 949 C CA . SER A 1 118 ? -18.433 4.289 14.558 1.00 92.69 118 SER A CA 1
ATOM 950 C C . SER A 1 118 ? -16.901 4.255 14.466 1.00 92.69 118 SER A C 1
ATOM 952 O O . SER A 1 118 ? -16.316 3.183 14.292 1.00 92.69 118 SER A O 1
ATOM 954 N N . LEU A 1 119 ? -16.247 5.417 14.566 1.00 91.06 119 LEU A N 1
ATOM 955 C CA . LEU A 1 119 ? -14.820 5.592 14.297 1.00 91.06 119 LEU A CA 1
ATOM 956 C C . LEU A 1 119 ? -13.946 4.720 15.201 1.00 91.06 119 LEU A C 1
ATOM 958 O O . LEU A 1 119 ? -13.000 4.101 14.720 1.00 91.06 119 LEU A O 1
ATOM 962 N N . GLU A 1 120 ? -14.264 4.625 16.494 1.00 92.56 120 GLU A N 1
ATOM 963 C CA . GLU A 1 120 ? -13.481 3.816 17.434 1.00 92.56 120 GLU A CA 1
ATOM 964 C C . GLU A 1 120 ? -13.429 2.344 17.005 1.00 92.56 120 GLU A C 1
ATOM 966 O O . GLU A 1 120 ? -12.341 1.785 16.868 1.00 92.56 120 GLU A O 1
ATOM 971 N N . GLN A 1 121 ? -14.582 1.759 16.679 1.00 94.69 121 GLN A N 1
ATOM 972 C CA . GLN A 1 121 ? -14.685 0.367 16.243 1.00 94.69 121 GLN A CA 1
ATOM 973 C C . GLN A 1 121 ? -13.956 0.113 14.912 1.00 94.69 121 GLN A C 1
ATOM 975 O O . GLN A 1 121 ? -13.313 -0.928 14.726 1.00 94.69 121 GLN A O 1
ATOM 980 N N . ARG A 1 122 ? -14.040 1.063 13.971 1.00 95.31 122 ARG A N 1
ATOM 981 C CA . ARG A 1 122 ? -13.320 1.001 12.687 1.00 95.31 122 ARG A CA 1
ATOM 982 C C . ARG A 1 122 ? -11.809 1.042 12.909 1.00 95.31 122 ARG A C 1
ATOM 984 O O . ARG A 1 122 ? -11.093 0.187 12.387 1.00 95.31 122 ARG A O 1
ATOM 991 N N . LEU A 1 123 ? -11.332 1.978 13.734 1.00 94.19 123 LEU A N 1
ATOM 992 C CA . LEU A 1 123 ? -9.916 2.117 14.075 1.00 94.19 123 LEU A CA 1
ATOM 993 C C . LEU A 1 123 ? -9.371 0.886 14.793 1.00 94.19 123 LEU A C 1
ATOM 995 O O . LEU A 1 123 ? -8.271 0.449 14.469 1.00 94.19 123 LEU A O 1
ATOM 999 N N . GLU A 1 124 ? -10.121 0.314 15.735 1.00 95.38 124 GLU A N 1
ATOM 1000 C CA . GLU A 1 124 ? -9.740 -0.928 16.415 1.00 95.38 124 GLU A CA 1
ATOM 1001 C C . GLU A 1 124 ? -9.564 -2.075 15.420 1.00 95.38 124 GLU A C 1
ATOM 1003 O O . GLU A 1 124 ? -8.507 -2.703 15.394 1.00 95.38 124 GLU A O 1
ATOM 1008 N N . THR A 1 125 ? -10.536 -2.272 14.525 1.00 96.94 125 THR A N 1
ATOM 1009 C CA . THR A 1 125 ? -10.476 -3.336 13.509 1.00 96.94 125 THR A CA 1
ATOM 1010 C C . THR A 1 125 ? -9.269 -3.162 12.580 1.00 96.94 125 THR A C 1
ATOM 1012 O O . THR A 1 125 ? -8.557 -4.117 12.276 1.00 96.94 125 THR A O 1
ATOM 1015 N N . VAL A 1 126 ? -8.992 -1.937 12.127 1.00 95.81 126 VAL A N 1
ATOM 1016 C CA . VAL A 1 126 ? -7.839 -1.677 11.252 1.00 95.81 126 VAL A CA 1
ATOM 1017 C C . VAL A 1 126 ? -6.507 -1.786 12.013 1.00 95.81 126 VAL A C 1
ATOM 1019 O O . VAL A 1 126 ? -5.492 -2.194 11.436 1.00 95.81 126 VAL A O 1
ATOM 1022 N N . ALA A 1 127 ? -6.487 -1.449 13.304 1.00 96.38 127 ALA A N 1
ATOM 1023 C CA . ALA A 1 127 ? -5.321 -1.588 14.171 1.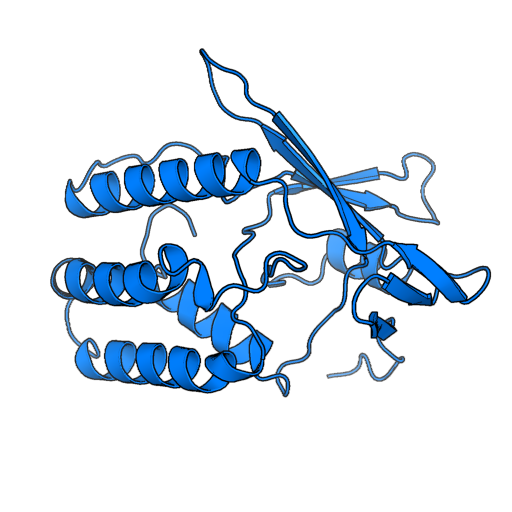00 96.38 127 ALA A CA 1
ATOM 1024 C C . ALA A 1 127 ? -4.953 -3.060 14.429 1.00 96.38 127 ALA A C 1
ATOM 1026 O O . ALA A 1 127 ? -3.761 -3.370 14.469 1.00 96.38 127 ALA A O 1
ATOM 1027 N N . GLU A 1 128 ? -5.937 -3.965 14.530 1.00 96.69 128 GLU A N 1
ATOM 1028 C CA . GLU A 1 128 ? -5.705 -5.419 14.628 1.00 96.69 128 GLU A CA 1
ATOM 1029 C C . GLU A 1 128 ? -4.871 -5.959 13.461 1.00 96.69 128 GLU A C 1
ATOM 1031 O O . GLU A 1 128 ? -4.074 -6.879 13.641 1.00 96.69 128 GLU A O 1
ATOM 1036 N N . PHE A 1 129 ? -5.039 -5.394 12.263 1.00 97.44 129 PHE A N 1
ATOM 1037 C CA . PHE A 1 129 ? -4.205 -5.721 11.110 1.00 97.44 129 PHE A CA 1
ATOM 1038 C C . PHE A 1 129 ? -2.864 -4.980 11.154 1.00 97.44 129 PHE A C 1
ATOM 1040 O O . PHE A 1 129 ? -1.803 -5.599 11.158 1.00 97.44 129 PHE A O 1
ATOM 1047 N N . ASN A 1 130 ? -2.897 -3.644 11.206 1.00 96.44 130 ASN A N 1
ATOM 1048 C CA . ASN A 1 130 ? -1.710 -2.812 10.974 1.00 96.44 130 ASN A CA 1
ATOM 1049 C C . ASN A 1 130 ? -0.617 -2.945 12.044 1.00 96.44 130 ASN A C 1
ATOM 1051 O O . ASN A 1 130 ? 0.506 -2.508 11.799 1.00 96.44 130 ASN A O 1
ATOM 1055 N N . PHE A 1 131 ? -0.928 -3.511 13.213 1.00 97.12 131 PHE A N 1
ATOM 1056 C CA . PHE A 1 131 ? 0.038 -3.731 14.293 1.00 97.12 131 PHE A CA 1
ATOM 1057 C C . PHE A 1 131 ? 0.300 -5.209 14.594 1.00 97.12 131 PHE A C 1
ATOM 1059 O O . PHE A 1 131 ? 0.973 -5.518 15.578 1.00 97.12 131 PHE A O 1
ATOM 1066 N N . ASN A 1 132 ? -0.195 -6.119 13.753 1.00 97.56 132 ASN A N 1
ATOM 1067 C CA . ASN A 1 132 ? 0.104 -7.538 13.854 1.00 97.56 132 ASN A CA 1
ATOM 1068 C C . ASN A 1 132 ? 1.205 -7.914 12.850 1.00 97.56 132 ASN A C 1
ATOM 1070 O O . ASN A 1 132 ? 0.954 -8.178 11.676 1.00 97.56 132 ASN A O 1
ATOM 1074 N N . ARG A 1 133 ? 2.458 -7.940 13.315 1.00 96.94 133 ARG A N 1
ATOM 1075 C CA . ARG A 1 133 ? 3.619 -8.213 12.447 1.00 96.94 133 ARG A CA 1
ATOM 1076 C C . ARG A 1 133 ? 3.646 -9.633 11.877 1.00 96.94 133 ARG A C 1
ATOM 1078 O O . ARG A 1 133 ? 4.289 -9.864 10.858 1.00 96.94 133 ARG A O 1
ATOM 1085 N N . GLU A 1 134 ? 2.944 -10.575 12.504 1.00 97.50 134 GLU A N 1
ATOM 1086 C CA . GLU A 1 134 ? 2.935 -11.980 12.085 1.00 97.50 134 GLU A CA 1
ATOM 1087 C C . GLU A 1 134 ? 2.082 -12.221 10.835 1.00 97.50 134 GLU A C 1
ATOM 1089 O O . GLU A 1 134 ? 2.325 -13.183 10.104 1.00 97.50 134 GLU A O 1
ATOM 1094 N N . VAL A 1 135 ? 1.114 -11.344 10.555 1.00 97.94 135 VAL A N 1
ATOM 1095 C CA . VAL A 1 135 ? 0.162 -11.518 9.445 1.00 97.94 135 VAL A CA 1
ATOM 1096 C C . VAL A 1 135 ? 0.492 -10.671 8.222 1.00 97.94 135 VAL A C 1
ATOM 1098 O O . VAL A 1 135 ? -0.088 -10.896 7.167 1.00 97.94 135 VAL A O 1
ATOM 1101 N N . ILE A 1 136 ? 1.394 -9.695 8.341 1.00 98.12 136 ILE A N 1
ATOM 1102 C CA . ILE A 1 136 ? 1.743 -8.774 7.252 1.00 98.12 136 ILE A CA 1
ATOM 1103 C C . ILE A 1 136 ? 2.797 -9.414 6.339 1.00 98.12 136 ILE A C 1
ATOM 1105 O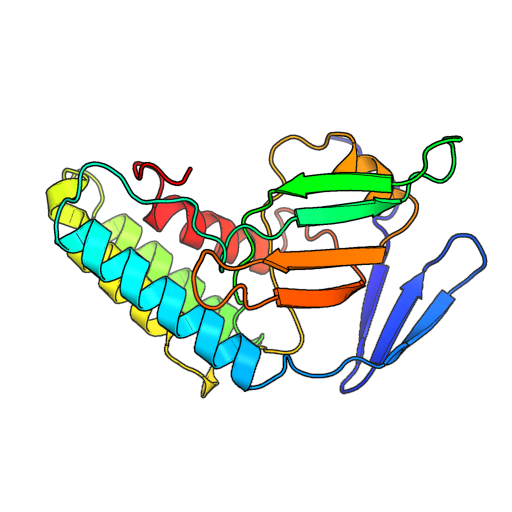 O . ILE A 1 136 ? 3.803 -9.951 6.814 1.00 98.12 136 ILE A O 1
ATOM 1109 N N . ASP A 1 137 ? 2.608 -9.324 5.019 1.00 96.50 137 ASP A N 1
ATOM 1110 C CA . ASP A 1 137 ? 3.660 -9.655 4.054 1.00 96.50 137 ASP A CA 1
ATOM 1111 C C . ASP A 1 137 ? 4.532 -8.429 3.772 1.00 96.50 137 ASP A C 1
ATOM 1113 O O . ASP A 1 137 ? 4.259 -7.614 2.890 1.00 96.50 137 ASP A O 1
ATOM 1117 N N . TYR A 1 138 ? 5.643 -8.323 4.499 1.00 96.81 138 TYR A N 1
ATOM 1118 C CA . TYR A 1 138 ? 6.609 -7.238 4.329 1.00 96.81 138 TYR A CA 1
ATOM 1119 C C . TYR A 1 138 ? 7.417 -7.299 3.029 1.00 96.81 138 TYR A C 1
ATOM 1121 O O . TYR A 1 138 ? 8.327 -6.498 2.859 1.00 96.81 138 TYR A O 1
ATOM 1129 N N . ARG A 1 139 ? 7.154 -8.222 2.104 1.00 94.88 139 ARG A N 1
ATOM 1130 C CA . ARG A 1 139 ? 7.780 -8.203 0.770 1.00 94.88 139 ARG A CA 1
ATOM 1131 C C . ARG A 1 139 ? 6.982 -7.373 -0.230 1.00 94.88 139 ARG A C 1
ATOM 1133 O O . ARG A 1 139 ? 7.485 -7.097 -1.316 1.00 94.88 139 ARG A O 1
ATOM 1140 N N . CYS A 1 140 ? 5.759 -6.979 0.123 1.00 93.31 140 CYS A N 1
ATOM 1141 C CA . CYS A 1 140 ? 4.871 -6.238 -0.755 1.00 93.31 140 CYS A CA 1
ATOM 1142 C C . CYS A 1 140 ? 4.165 -5.088 -0.029 1.00 93.31 140 CYS A C 1
ATOM 1144 O O . CYS A 1 140 ? 4.059 -5.030 1.195 1.00 93.31 140 CYS A O 1
ATOM 1146 N N . LEU A 1 141 ? 3.706 -4.134 -0.827 1.00 96.00 141 LEU A N 1
ATOM 1147 C CA . LEU A 1 141 ? 2.901 -2.998 -0.409 1.00 96.00 141 LEU A CA 1
ATOM 1148 C C . LEU A 1 141 ? 1.731 -2.888 -1.383 1.00 96.00 141 LEU A C 1
ATOM 1150 O O . LEU A 1 141 ? 1.843 -3.297 -2.537 1.00 96.00 141 LEU A O 1
ATOM 1154 N N . THR A 1 142 ? 0.620 -2.319 -0.931 1.00 95.38 142 THR A N 1
ATOM 1155 C CA . THR A 1 142 ? -0.588 -2.172 -1.746 1.00 95.38 142 THR A CA 1
ATOM 1156 C C . THR A 1 142 ? -0.992 -0.709 -1.890 1.00 95.38 142 THR A C 1
ATOM 1158 O O . THR A 1 142 ? -0.735 0.110 -1.006 1.00 95.38 142 THR A O 1
ATOM 1161 N N . SER A 1 143 ? -1.605 -0.363 -3.019 1.00 94.69 143 SER A N 1
ATOM 1162 C CA . SER A 1 143 ? -2.128 0.972 -3.314 1.00 94.69 143 SER A CA 1
ATOM 1163 C C . SER A 1 143 ? -3.367 0.855 -4.192 1.00 94.69 143 SER A C 1
ATOM 1165 O O . SER A 1 143 ? -3.461 -0.055 -5.014 1.00 94.69 143 SER A O 1
ATOM 1167 N N . LEU A 1 144 ? -4.315 1.775 -4.024 1.00 92.19 144 LEU A N 1
ATOM 1168 C CA . LEU A 1 144 ? -5.537 1.801 -4.817 1.00 92.19 144 LEU A CA 1
ATOM 1169 C C . LEU A 1 144 ? -5.371 2.771 -5.993 1.00 92.19 144 LEU A C 1
ATOM 1171 O O . LEU A 1 144 ? -5.088 3.960 -5.810 1.00 92.19 144 LEU A O 1
ATOM 1175 N N . GLU A 1 145 ? -5.564 2.277 -7.21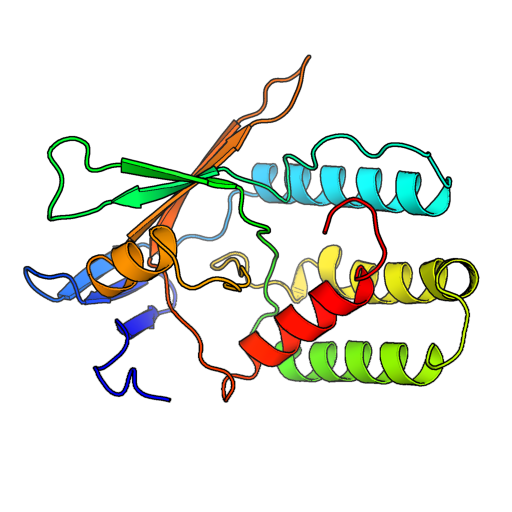5 1.00 89.88 145 GLU A N 1
ATOM 1176 C CA . GLU A 1 145 ? -5.688 3.125 -8.399 1.00 89.88 145 GLU A CA 1
ATOM 1177 C C . GLU A 1 145 ? -7.162 3.466 -8.640 1.00 89.88 145 GLU A C 1
ATOM 1179 O O . GLU A 1 145 ? -8.007 2.582 -8.703 1.00 89.88 145 GLU A O 1
ATOM 1184 N N . ILE A 1 146 ? -7.464 4.761 -8.754 1.00 81.88 146 ILE A N 1
ATOM 1185 C CA . ILE A 1 146 ? -8.842 5.276 -8.860 1.00 81.88 146 ILE A CA 1
ATOM 1186 C C . ILE A 1 146 ? -9.063 5.960 -10.212 1.00 81.88 146 ILE A C 1
ATOM 1188 O O . ILE A 1 146 ? -10.167 5.945 -10.747 1.00 81.88 146 ILE A O 1
ATOM 1192 N N . PHE A 1 147 ? -8.027 6.601 -10.764 1.00 82.25 147 PHE A N 1
ATOM 1193 C CA . PHE A 1 147 ? -8.194 7.523 -11.890 1.00 82.25 147 PHE A CA 1
ATOM 1194 C C . PHE A 1 147 ? -7.560 7.038 -13.192 1.00 82.25 147 PHE A C 1
ATOM 1196 O O . PHE A 1 147 ? -7.770 7.682 -14.218 1.00 82.25 147 PHE A O 1
ATOM 1203 N N . GLU A 1 148 ? -6.752 5.975 -13.154 1.00 87.56 148 GLU A N 1
ATOM 1204 C CA . GLU A 1 148 ? -6.124 5.355 -14.335 1.00 87.56 148 GLU A CA 1
ATOM 1205 C C . GLU A 1 148 ? -5.394 6.363 -15.257 1.00 87.56 148 GLU A C 1
ATOM 1207 O O . GLU A 1 148 ? -5.366 6.251 -16.482 1.00 87.56 148 GLU A O 1
ATOM 1212 N N . LYS A 1 149 ? -4.782 7.400 -14.663 1.00 90.12 149 LYS A N 1
ATOM 1213 C CA . LYS A 1 149 ? -4.110 8.488 -15.401 1.00 90.12 149 LYS A CA 1
ATOM 1214 C C . LYS A 1 149 ? -2.660 8.131 -15.760 1.00 90.12 149 LYS A C 1
ATOM 1216 O O . LYS A 1 149 ? -2.328 6.994 -16.085 1.00 90.12 149 LYS A O 1
ATOM 1221 N N . ARG A 1 150 ? -1.764 9.124 -15.747 1.00 92.88 150 ARG A N 1
ATOM 1222 C CA . ARG A 1 150 ? -0.374 9.007 -16.206 1.00 92.88 150 ARG A CA 1
ATOM 1223 C C . ARG A 1 150 ? 0.409 7.905 -15.489 1.00 92.88 150 ARG A C 1
ATOM 1225 O O . ARG A 1 150 ? 1.085 7.140 -16.160 1.00 92.88 150 ARG A O 1
ATOM 1232 N N . THR A 1 151 ? 0.279 7.792 -14.167 1.00 94.50 151 THR A N 1
ATOM 1233 C CA . THR A 1 151 ? 0.900 6.713 -13.380 1.00 94.50 151 THR A CA 1
ATOM 1234 C C . THR A 1 151 ? 0.494 5.335 -13.898 1.00 94.50 151 THR A C 1
ATOM 1236 O O . THR A 1 151 ? 1.361 4.543 -14.242 1.00 94.50 151 THR A O 1
ATOM 1239 N N . PHE A 1 152 ? -0.808 5.073 -14.022 1.00 94.44 152 PHE A N 1
ATOM 1240 C CA . PHE A 1 152 ? -1.331 3.798 -14.514 1.00 94.44 152 PHE A CA 1
ATOM 1241 C C . PHE A 1 152 ? -0.831 3.478 -15.929 1.00 94.44 152 PHE A C 1
ATOM 1243 O O . PHE A 1 152 ? -0.283 2.409 -16.170 1.00 94.44 152 PHE A O 1
ATOM 1250 N N . ASN A 1 153 ? -0.911 4.446 -16.847 1.00 93.44 153 ASN A N 1
ATOM 1251 C CA . ASN A 1 153 ? -0.440 4.268 -18.224 1.00 93.44 153 ASN A CA 1
ATOM 1252 C C . ASN A 1 153 ? 1.076 4.030 -18.327 1.00 93.44 153 ASN A C 1
ATOM 1254 O O . ASN A 1 153 ? 1.519 3.326 -19.234 1.00 93.44 153 ASN A O 1
ATOM 1258 N N . ASN A 1 154 ? 1.873 4.613 -17.426 1.00 94.94 154 ASN A N 1
ATOM 1259 C CA . ASN A 1 154 ? 3.302 4.322 -17.334 1.00 94.94 154 ASN A CA 1
ATOM 1260 C C . ASN A 1 154 ? 3.534 2.880 -16.863 1.00 94.94 154 ASN A C 1
ATOM 1262 O O . ASN A 1 154 ? 4.312 2.165 -17.482 1.00 94.94 154 ASN A O 1
ATOM 1266 N N . LEU A 1 155 ? 2.820 2.442 -15.821 1.00 94.50 155 LEU A N 1
ATOM 1267 C CA . LEU A 1 155 ? 2.956 1.101 -15.242 1.00 94.50 155 LEU A CA 1
ATOM 1268 C C . LEU A 1 155 ? 2.527 -0.016 -16.199 1.00 94.50 155 LEU A C 1
ATOM 1270 O O . LEU A 1 155 ? 3.131 -1.081 -16.184 1.00 94.50 155 LEU A O 1
ATOM 1274 N N . LEU A 1 156 ? 1.550 0.240 -17.076 1.00 92.50 156 LEU A N 1
ATOM 1275 C CA . LEU A 1 156 ? 1.173 -0.692 -18.146 1.00 92.50 156 LEU A CA 1
ATOM 1276 C C . LEU A 1 156 ? 2.307 -0.953 -19.152 1.00 92.50 156 LEU A C 1
ATOM 1278 O O . LEU A 1 156 ? 2.325 -2.000 -19.788 1.00 92.50 156 LEU A O 1
ATOM 1282 N N . GLN A 1 157 ? 3.222 0.002 -19.334 1.00 92.25 157 GLN A N 1
ATOM 1283 C CA . GLN A 1 157 ? 4.342 -0.112 -20.280 1.00 92.25 157 GLN A CA 1
ATOM 1284 C C . GLN A 1 157 ? 5.638 -0.536 -19.592 1.00 92.25 157 GLN A C 1
ATOM 1286 O O . GLN A 1 157 ? 6.462 -1.230 -20.182 1.00 92.25 157 GLN A O 1
ATOM 1291 N N . LEU A 1 158 ? 5.836 -0.074 -18.361 1.00 94.56 158 LEU A N 1
ATOM 1292 C CA . LEU A 1 158 ? 7.006 -0.345 -17.551 1.00 94.56 158 LEU A CA 1
ATOM 1293 C C . LEU A 1 158 ? 6.546 -0.568 -16.102 1.00 94.56 158 LEU A C 1
ATOM 1295 O O . LEU A 1 158 ? 6.375 0.410 -15.368 1.00 94.56 158 LEU A O 1
ATOM 1299 N N . PRO A 1 159 ? 6.352 -1.829 -15.673 1.00 94.88 159 PRO A N 1
ATOM 1300 C CA . PRO A 1 159 ? 5.827 -2.186 -14.349 1.00 94.88 159 PRO A CA 1
ATOM 1301 C C . PRO A 1 159 ? 6.887 -2.046 -13.243 1.00 94.88 159 PRO A C 1
ATOM 1303 O O . PRO A 1 159 ? 7.033 -2.902 -12.373 1.00 94.88 159 PRO A O 1
ATOM 1306 N N . LEU A 1 160 ? 7.659 -0.960 -13.288 1.00 95.88 160 LEU A N 1
ATOM 1307 C CA . LEU A 1 160 ? 8.674 -0.597 -12.310 1.00 95.88 160 LEU A CA 1
ATOM 1308 C C . LEU A 1 160 ? 8.365 0.791 -11.762 1.00 95.88 160 LEU A C 1
ATOM 1310 O O . LEU A 1 160 ? 8.018 1.715 -12.503 1.00 95.88 160 LEU A O 1
ATOM 1314 N N . ALA A 1 161 ? 8.537 0.947 -10.457 1.00 97.00 161 ALA A N 1
ATOM 1315 C CA . ALA A 1 161 ? 8.382 2.229 -9.799 1.00 97.00 161 ALA A CA 1
ATOM 1316 C C . ALA A 1 161 ? 9.353 2.383 -8.633 1.00 97.00 161 ALA A C 1
ATOM 1318 O O . ALA A 1 161 ? 9.877 1.405 -8.097 1.00 97.00 161 ALA A O 1
ATOM 1319 N N . SER A 1 162 ? 9.541 3.627 -8.208 1.00 98.06 162 SER A N 1
ATOM 1320 C CA . SER A 1 162 ? 10.163 3.932 -6.925 1.00 98.06 162 SER A CA 1
ATOM 1321 C C . SER A 1 162 ? 9.148 4.607 -6.011 1.00 98.06 162 SER A C 1
ATOM 1323 O O . SER A 1 162 ? 8.434 5.515 -6.432 1.00 98.06 162 SER A O 1
ATOM 1325 N N . LEU A 1 163 ? 9.096 4.188 -4.752 1.00 97.88 163 LEU A N 1
ATOM 1326 C CA . LEU A 1 163 ? 8.396 4.901 -3.690 1.00 97.88 163 LEU A CA 1
ATOM 1327 C C . LEU A 1 163 ? 9.413 5.734 -2.927 1.00 97.88 163 LEU A C 1
ATOM 1329 O O . LEU A 1 163 ? 10.394 5.190 -2.421 1.00 97.88 163 LEU A O 1
ATOM 1333 N N . HIS A 1 164 ? 9.172 7.035 -2.823 1.00 97.50 164 HIS A N 1
ATOM 1334 C CA . HIS A 1 164 ? 9.972 7.926 -1.999 1.00 97.50 164 HIS A CA 1
ATOM 1335 C C . HIS A 1 164 ? 9.153 8.424 -0.810 1.00 97.50 164 HIS A C 1
ATOM 1337 O O . HIS A 1 164 ? 8.190 9.176 -0.968 1.00 97.50 164 HIS A O 1
ATOM 1343 N N . TYR A 1 165 ? 9.554 7.999 0.384 1.00 96.50 165 TYR A N 1
ATOM 1344 C CA . TYR A 1 165 ? 9.012 8.478 1.647 1.00 96.50 165 TYR A CA 1
ATOM 1345 C C . TYR A 1 165 ? 9.899 9.592 2.183 1.00 96.50 165 TYR A C 1
ATOM 1347 O O . TYR A 1 165 ? 11.124 9.456 2.203 1.00 96.50 165 TYR A O 1
ATOM 1355 N N . THR A 1 166 ? 9.279 10.664 2.666 1.00 94.44 166 THR A N 1
ATOM 1356 C CA . THR A 1 166 ? 9.979 11.766 3.322 1.00 94.44 166 THR A CA 1
ATOM 1357 C C . THR A 1 166 ? 9.183 12.234 4.531 1.00 94.44 166 THR A C 1
ATOM 1359 O O . THR A 1 166 ? 8.007 12.578 4.424 1.00 94.44 166 THR A O 1
ATOM 1362 N N . GLY A 1 167 ? 9.807 12.164 5.702 1.00 90.69 167 GLY A N 1
ATOM 1363 C CA . GLY A 1 167 ? 9.271 12.675 6.951 1.00 90.69 167 GLY A CA 1
ATOM 1364 C C . GLY A 1 167 ? 9.378 14.193 7.035 1.00 90.69 167 GLY A C 1
ATOM 1365 O O . GLY A 1 167 ? 9.938 14.866 6.171 1.00 90.69 167 GLY A O 1
ATOM 1366 N N . HIS A 1 168 ? 8.842 14.740 8.115 1.00 86.31 168 HIS A N 1
ATOM 1367 C CA . HIS A 1 168 ? 8.863 16.171 8.382 1.00 86.31 168 HIS A CA 1
ATOM 1368 C C . HIS A 1 168 ? 10.023 16.553 9.316 1.00 86.31 168 HIS A C 1
ATOM 1370 O O . HIS A 1 168 ? 10.722 15.711 9.889 1.00 86.31 168 HIS A O 1
ATOM 1376 N N . CYS A 1 169 ? 10.237 17.861 9.448 1.00 83.38 169 CYS A N 1
ATOM 1377 C CA . CYS A 1 169 ? 11.114 18.436 10.463 1.00 83.38 169 CYS A CA 1
ATOM 1378 C C . CYS A 1 169 ? 10.711 17.918 11.859 1.00 83.38 169 CYS A C 1
ATOM 1380 O O . CYS A 1 169 ? 9.517 17.903 12.146 1.00 83.38 169 CYS A O 1
ATOM 1382 N N . PRO A 1 170 ? 11.648 17.543 12.747 1.00 86.69 170 PRO A N 1
ATOM 1383 C CA . PRO A 1 170 ? 13.092 17.776 12.659 1.00 86.69 170 PRO A CA 1
ATOM 1384 C C . PRO A 1 170 ? 13.922 16.588 12.163 1.00 86.69 170 PRO A C 1
ATOM 1386 O O . PRO A 1 170 ? 15.109 16.772 11.902 1.00 86.69 170 PRO A O 1
ATOM 1389 N N . SER A 1 171 ? 13.354 15.384 12.052 1.00 86.88 171 SER A N 1
ATOM 1390 C CA . SER A 1 171 ? 14.138 14.185 11.728 1.00 86.88 171 SER A CA 1
ATOM 1391 C C . SER A 1 171 ? 14.423 14.034 10.236 1.00 86.88 171 SER A C 1
ATOM 1393 O O . SER A 1 171 ? 15.454 13.464 9.885 1.00 86.88 171 SER A O 1
ATOM 1395 N N . TYR A 1 172 ? 13.531 14.531 9.364 1.00 88.12 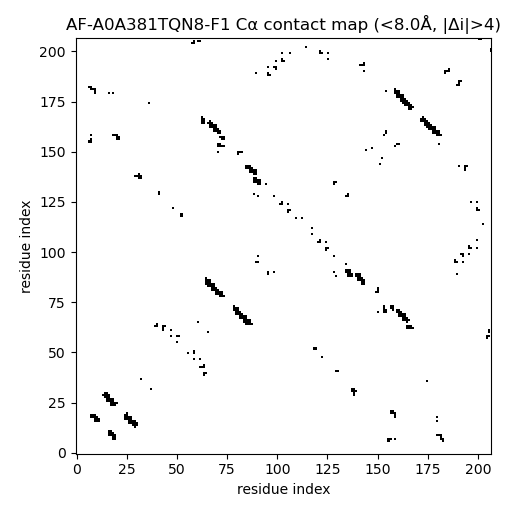172 TYR A N 1
ATOM 1396 C CA . TYR A 1 172 ? 13.629 14.411 7.900 1.00 88.12 172 TYR A CA 1
ATOM 1397 C C . TYR A 1 172 ? 13.956 12.984 7.424 1.00 88.12 172 TYR A C 1
ATOM 1399 O O . TYR A 1 172 ? 14.636 12.782 6.415 1.00 88.12 172 TYR A O 1
ATOM 1407 N N . THR A 1 173 ? 13.497 11.975 8.172 1.00 93.50 173 THR A N 1
ATOM 1408 C CA . THR A 1 173 ? 13.721 10.566 7.849 1.00 93.50 173 THR A CA 1
ATOM 1409 C C . THR A 1 173 ? 13.179 10.280 6.455 1.00 93.50 173 THR A C 1
ATOM 1411 O O . THR A 1 173 ? 12.037 10.622 6.161 1.00 93.50 173 THR A O 1
ATOM 1414 N N . SER A 1 174 ? 13.978 9.662 5.590 1.00 95.19 174 SER A N 1
ATOM 1415 C CA . SER A 1 174 ? 13.560 9.364 4.223 1.00 95.19 174 SER A CA 1
ATOM 1416 C C . SER A 1 174 ? 13.965 7.964 3.799 1.00 95.19 174 SER A C 1
ATOM 1418 O O . SER A 1 174 ? 14.981 7.425 4.239 1.00 95.19 174 SER A O 1
ATOM 1420 N N . PHE A 1 175 ? 13.142 7.383 2.932 1.00 96.50 175 PHE A N 1
ATOM 1421 C CA . PHE A 1 175 ? 13.337 6.049 2.386 1.00 96.50 175 PHE A CA 1
ATOM 1422 C C . PHE A 1 175 ? 13.057 6.061 0.890 1.00 96.50 175 PHE A C 1
ATOM 1424 O O . PHE A 1 175 ? 12.177 6.781 0.413 1.00 96.50 175 PHE A O 1
ATOM 1431 N N . GLN A 1 176 ? 13.788 5.232 0.153 1.00 96.88 176 GLN A N 1
ATOM 1432 C CA . GLN A 1 176 ? 13.450 4.887 -1.219 1.00 96.88 176 GLN A CA 1
ATOM 1433 C C . GLN A 1 176 ? 13.285 3.376 -1.319 1.00 96.88 176 GLN A C 1
ATOM 1435 O O . GLN A 1 176 ? 14.176 2.626 -0.923 1.00 96.88 176 GLN A O 1
ATOM 1440 N N . LEU A 1 177 ? 12.160 2.946 -1.880 1.00 97.00 177 LEU A N 1
ATOM 1441 C CA . LEU A 1 177 ? 11.916 1.560 -2.255 1.00 97.00 177 LEU A CA 1
ATOM 1442 C C . LEU A 1 177 ? 11.839 1.482 -3.773 1.00 97.00 177 LEU A C 1
ATOM 1444 O O . LEU A 1 177 ? 11.159 2.299 -4.385 1.00 97.00 177 LEU A O 1
ATOM 1448 N N . ASN A 1 178 ? 12.520 0.512 -4.372 1.00 96.81 178 ASN A N 1
ATOM 1449 C CA . ASN A 1 178 ? 12.387 0.207 -5.793 1.00 96.81 178 ASN A CA 1
ATOM 1450 C C . ASN A 1 178 ? 11.542 -1.057 -5.920 1.00 96.81 178 ASN A C 1
ATOM 1452 O O . ASN A 1 178 ? 11.836 -2.060 -5.271 1.00 96.81 178 ASN A O 1
ATOM 1456 N N . CYS A 1 179 ? 10.488 -0.991 -6.721 1.00 95.44 179 CYS A N 1
ATOM 1457 C CA . CYS A 1 179 ? 9.417 -1.974 -6.723 1.00 95.44 179 CYS A CA 1
ATOM 1458 C C . CYS A 1 179 ? 9.119 -2.439 -8.148 1.00 95.44 179 CYS A C 1
ATOM 1460 O O . CYS A 1 179 ? 9.087 -1.631 -9.078 1.00 95.44 179 CYS A O 1
ATOM 1462 N N . GLY A 1 180 ? 8.834 -3.732 -8.290 1.00 95.19 180 GLY A N 1
ATOM 1463 C CA . GLY A 1 180 ? 7.965 -4.212 -9.357 1.00 95.19 180 GLY A CA 1
ATOM 1464 C C . GLY A 1 180 ? 6.517 -3.924 -8.969 1.00 95.19 180 GLY A C 1
ATOM 1465 O O . GLY A 1 180 ? 6.175 -3.996 -7.787 1.00 95.19 180 GLY A O 1
ATOM 1466 N N . VAL A 1 181 ? 5.684 -3.552 -9.935 1.00 94.50 181 VAL A N 1
ATOM 1467 C CA . VAL A 1 181 ? 4.281 -3.206 -9.695 1.00 94.50 181 VAL A CA 1
ATOM 1468 C C . VAL A 1 181 ? 3.364 -4.148 -10.456 1.00 94.50 181 VAL A C 1
ATOM 1470 O O . VAL A 1 181 ? 3.353 -4.168 -11.684 1.00 94.50 181 VAL A O 1
ATOM 1473 N N . GLU A 1 182 ? 2.572 -4.900 -9.704 1.00 92.94 182 GLU A N 1
ATOM 1474 C CA . GLU A 1 182 ? 1.488 -5.719 -10.227 1.00 92.94 182 GLU A CA 1
ATOM 1475 C C . GLU A 1 182 ? 0.178 -4.923 -10.171 1.00 92.94 182 GLU A C 1
ATOM 1477 O O . GLU A 1 182 ? -0.111 -4.252 -9.177 1.00 92.94 182 GLU A O 1
ATOM 1482 N N . ILE A 1 183 ? -0.626 -4.998 -11.232 1.00 92.19 183 ILE A N 1
ATOM 1483 C CA . ILE A 1 183 ? -1.969 -4.412 -11.264 1.00 92.19 183 ILE A CA 1
ATOM 1484 C C . ILE A 1 183 ? -2.972 -5.539 -11.010 1.00 92.19 183 ILE A C 1
ATOM 1486 O O . ILE A 1 183 ? -3.254 -6.336 -11.902 1.00 92.19 183 ILE A O 1
ATOM 1490 N N . ALA A 1 184 ? -3.512 -5.596 -9.793 1.00 91.00 184 ALA A N 1
ATOM 1491 C CA . ALA A 1 184 ? -4.554 -6.550 -9.422 1.00 91.00 184 ALA A CA 1
ATOM 1492 C C . ALA A 1 184 ? -5.940 -6.051 -9.872 1.00 91.00 184 ALA A C 1
ATOM 1494 O O . ALA A 1 184 ? -6.311 -4.901 -9.625 1.00 91.00 184 ALA A O 1
ATOM 1495 N N . GLY A 1 185 ? -6.700 -6.918 -10.546 1.00 88.81 185 GLY A N 1
ATOM 1496 C CA . GLY A 1 185 ? -8.066 -6.631 -10.994 1.00 88.81 185 GLY A CA 1
ATOM 1497 C C . GLY A 1 185 ? -9.110 -6.763 -9.879 1.00 88.81 185 GLY A C 1
ATOM 1498 O O . GLY A 1 185 ? -8.806 -7.178 -8.767 1.00 88.81 185 GLY A O 1
ATOM 1499 N N . GLN A 1 186 ? -10.372 -6.449 -10.190 1.00 89.44 186 GLN A N 1
ATOM 1500 C CA 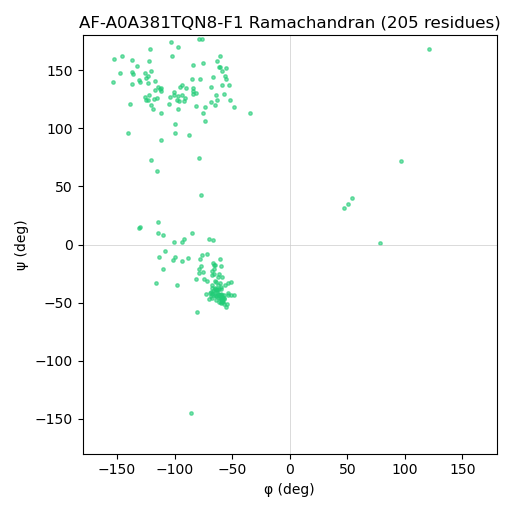. GLN A 1 186 ? -11.473 -6.514 -9.213 1.00 89.44 186 GLN A CA 1
ATOM 1501 C C . GLN A 1 186 ? -11.794 -7.935 -8.733 1.00 89.44 186 GLN A C 1
ATOM 1503 O O . GLN A 1 186 ? -12.307 -8.095 -7.629 1.00 89.44 186 GLN A O 1
ATOM 1508 N N . ASP A 1 187 ? -11.473 -8.944 -9.546 1.00 90.94 187 ASP A N 1
ATOM 1509 C CA . ASP A 1 187 ? -11.663 -10.360 -9.213 1.00 90.94 187 ASP A CA 1
ATOM 1510 C C . ASP A 1 187 ? -10.603 -10.882 -8.225 1.00 90.94 187 ASP A C 1
ATOM 1512 O O . ASP A 1 187 ? -10.718 -11.995 -7.717 1.00 90.94 187 ASP A O 1
ATOM 1516 N N . ASP A 1 188 ? -9.567 -10.087 -7.943 1.00 93.44 188 ASP A N 1
ATOM 1517 C CA . ASP A 1 188 ? -8.515 -10.433 -6.998 1.00 93.44 188 ASP A CA 1
ATOM 1518 C C . ASP A 1 188 ? -8.938 -10.089 -5.553 1.00 93.44 188 ASP A C 1
ATOM 1520 O O . ASP A 1 188 ? -9.340 -8.949 -5.278 1.00 93.44 188 ASP A O 1
ATOM 1524 N N . PRO A 1 189 ? -8.824 -11.012 -4.581 1.00 96.06 189 PRO A N 1
ATOM 1525 C CA . PRO A 1 189 ? -9.178 -10.731 -3.188 1.00 96.06 189 PRO A CA 1
ATOM 1526 C C . PRO A 1 189 ? -8.382 -9.560 -2.589 1.00 96.06 189 PRO A C 1
ATOM 1528 O O . PRO A 1 189 ? -8.913 -8.819 -1.757 1.00 96.06 189 PRO A O 1
ATOM 1531 N N . ARG A 1 190 ? -7.155 -9.296 -3.062 1.00 95.62 190 ARG A N 1
ATOM 1532 C CA . ARG A 1 190 ? -6.340 -8.148 -2.630 1.00 95.62 190 ARG A CA 1
ATOM 1533 C C . ARG A 1 190 ? -7.013 -6.816 -2.959 1.00 95.62 190 ARG A C 1
ATOM 1535 O O . ARG A 1 190 ? -6.918 -5.883 -2.161 1.00 95.62 190 ARG A O 1
ATOM 1542 N N . HIS A 1 191 ? -7.737 -6.734 -4.082 1.00 94.94 191 HIS A N 1
ATOM 1543 C CA . HIS A 1 191 ? -8.539 -5.559 -4.433 1.00 94.94 191 HIS A CA 1
ATOM 1544 C C . HIS A 1 191 ? -9.684 -5.353 -3.431 1.00 94.94 191 HIS A C 1
ATOM 1546 O O . HIS A 1 191 ? -9.914 -4.240 -2.956 1.00 94.94 191 HIS A O 1
ATOM 1552 N N . THR A 1 192 ? -10.375 -6.431 -3.050 1.00 95.94 192 THR A N 1
ATOM 1553 C CA . THR A 1 192 ? -11.440 -6.363 -2.037 1.00 95.94 192 THR A CA 1
ATOM 1554 C C . THR A 1 192 ? -10.897 -5.899 -0.688 1.00 95.94 192 THR A C 1
ATOM 1556 O O . THR A 1 192 ? -11.469 -4.998 -0.071 1.00 95.94 192 THR A O 1
ATOM 1559 N N . PHE A 1 193 ? -9.767 -6.460 -0.255 1.00 97.31 193 PHE A N 1
ATOM 1560 C CA . PHE A 1 193 ? -9.110 -6.078 0.991 1.00 97.31 193 PHE A CA 1
ATOM 1561 C C . PHE A 1 193 ? -8.772 -4.582 1.037 1.00 97.31 193 PHE A C 1
ATOM 1563 O O . PHE A 1 193 ? -9.145 -3.899 1.993 1.00 97.31 193 PHE A O 1
ATOM 1570 N N . ILE A 1 194 ? -8.102 -4.048 0.007 1.00 95.06 194 ILE A N 1
ATOM 1571 C CA . ILE A 1 194 ? -7.704 -2.633 0.006 1.00 95.06 194 ILE A CA 1
ATOM 1572 C C . ILE A 1 194 ? -8.912 -1.696 -0.073 1.00 95.06 194 ILE A C 1
ATOM 1574 O O . ILE A 1 194 ? -8.920 -0.663 0.596 1.00 95.06 194 ILE A O 1
ATOM 1578 N N . MET A 1 195 ? -9.946 -2.060 -0.836 1.00 94.00 195 MET A N 1
ATOM 1579 C CA . MET A 1 195 ? -11.181 -1.280 -0.907 1.00 94.00 195 MET A CA 1
ATOM 1580 C C . MET A 1 195 ? -11.853 -1.188 0.460 1.00 94.00 195 MET A C 1
ATOM 1582 O O . MET A 1 195 ? -12.145 -0.087 0.919 1.00 94.00 195 MET A O 1
ATOM 1586 N N . LEU A 1 196 ? -12.022 -2.321 1.147 1.00 95.38 196 LEU A N 1
ATOM 1587 C CA . LEU A 1 196 ? -12.578 -2.347 2.498 1.00 95.38 196 LEU A CA 1
ATOM 1588 C C . LEU A 1 196 ? -11.704 -1.558 3.480 1.00 95.38 196 LEU A C 1
ATOM 1590 O O . LEU A 1 196 ? -12.228 -0.749 4.243 1.00 95.38 196 LEU A O 1
ATOM 1594 N N . SER A 1 197 ? -10.379 -1.724 3.413 1.00 94.31 197 SER A N 1
ATOM 1595 C CA . SER A 1 197 ? -9.444 -0.970 4.250 1.00 94.31 197 SER A CA 1
ATOM 1596 C C . SER A 1 197 ? -9.551 0.539 4.028 1.00 94.31 197 SER A C 1
ATOM 1598 O O . SER A 1 197 ? -9.435 1.276 4.999 1.00 94.31 197 SER A O 1
ATOM 1600 N N . ARG A 1 198 ? -9.751 1.011 2.789 1.00 91.00 198 ARG A N 1
ATOM 1601 C CA . ARG A 1 198 ? -9.995 2.433 2.492 1.00 91.00 198 ARG A CA 1
ATOM 1602 C C . ARG A 1 198 ? -11.350 2.875 3.036 1.00 91.00 198 ARG A C 1
ATOM 1604 O O . ARG A 1 198 ? -11.454 3.943 3.626 1.00 91.00 198 ARG A O 1
ATOM 1611 N N . THR A 1 199 ? -12.390 2.067 2.845 1.00 90.81 199 THR A N 1
ATOM 1612 C CA . THR A 1 199 ? -13.749 2.397 3.291 1.00 90.81 199 THR A CA 1
ATOM 1613 C C . THR A 1 199 ? -13.842 2.558 4.814 1.00 90.81 199 THR A C 1
ATOM 1615 O O . THR A 1 199 ? -14.659 3.337 5.306 1.00 90.81 199 THR A O 1
ATOM 1618 N N . MET A 1 200 ? -12.946 1.919 5.574 1.00 90.75 200 MET A N 1
ATOM 1619 C CA . MET A 1 200 ? -12.796 2.161 7.015 1.00 90.75 200 MET A CA 1
ATOM 1620 C C . MET A 1 200 ? -12.410 3.597 7.387 1.00 90.75 200 MET A C 1
ATOM 1622 O O . MET A 1 200 ? -12.543 3.922 8.563 1.00 90.75 200 MET A O 1
ATOM 1626 N N . PHE A 1 201 ? -12.004 4.435 6.421 1.00 85.31 201 PHE A N 1
ATOM 1627 C CA . PHE A 1 201 ? -11.612 5.847 6.583 1.00 85.31 201 PHE A CA 1
ATOM 1628 C C . PHE A 1 201 ? -12.321 6.793 5.582 1.00 85.31 201 PHE A C 1
ATOM 1630 O O . PHE A 1 201 ? -11.880 7.918 5.376 1.00 85.31 201 PHE A O 1
ATOM 1637 N N . GLU A 1 202 ? -13.397 6.362 4.901 1.00 71.81 202 GLU A N 1
ATOM 1638 C CA . GLU A 1 202 ? -13.977 7.068 3.732 1.00 71.81 202 GLU A CA 1
ATOM 1639 C C . GLU A 1 202 ? -14.467 8.505 3.990 1.00 71.81 202 GLU A C 1
ATOM 1641 O O . GLU A 1 202 ? -14.601 9.275 3.039 1.00 71.81 202 GLU A O 1
ATOM 1646 N N . TYR A 1 203 ? -14.694 8.880 5.250 1.00 66.56 203 TYR A N 1
ATOM 1647 C CA . TYR A 1 203 ? -15.115 10.227 5.647 1.00 66.56 203 TYR A CA 1
ATOM 1648 C C . TYR A 1 203 ? -14.032 11.023 6.394 1.00 66.56 203 TYR A C 1
ATOM 1650 O O . TYR A 1 203 ? -14.315 12.116 6.884 1.00 66.56 203 TYR A O 1
ATOM 1658 N N . ASP A 1 204 ? -12.801 10.512 6.470 1.00 59.44 204 ASP A N 1
ATOM 1659 C CA . ASP A 1 204 ? -11.693 11.220 7.109 1.00 59.44 204 ASP A CA 1
ATOM 1660 C C . ASP A 1 204 ? -11.013 12.212 6.161 1.00 59.44 204 ASP A C 1
ATOM 1662 O O . ASP A 1 204 ? -10.960 12.039 4.944 1.00 59.44 204 ASP A O 1
ATOM 1666 N N . SER A 1 205 ? -10.397 13.241 6.742 1.00 51.22 205 SER A N 1
ATOM 1667 C CA . SER A 1 205 ? -9.708 14.331 6.040 1.00 51.22 205 SER A CA 1
ATOM 1668 C C . SER A 1 205 ? -8.433 13.922 5.268 1.00 51.22 205 SER A C 1
ATOM 1670 O O . SER A 1 205 ? -7.776 14.783 4.683 1.00 51.22 205 SER A O 1
ATOM 1672 N N . PHE A 1 206 ? -8.092 12.624 5.221 1.00 50.94 206 PHE A N 1
ATOM 1673 C CA . PHE A 1 206 ? -6.931 12.054 4.504 1.00 50.94 206 PHE A CA 1
ATOM 1674 C C . PHE A 1 206 ? -7.282 11.425 3.153 1.00 50.94 206 PHE A C 1
ATOM 1676 O O . PHE A 1 206 ? -6.391 10.854 2.511 1.00 50.94 206 PHE A O 1
ATOM 1683 N N . HIS A 1 207 ? -8.550 11.479 2.734 1.00 44.97 207 HIS A N 1
ATOM 1684 C CA . HIS A 1 207 ? -9.060 10.842 1.516 1.00 44.97 207 HIS A CA 1
ATOM 1685 C C . HIS A 1 207 ? -9.683 11.824 0.524 1.00 44.97 207 HIS A C 1
ATOM 1687 O O . HIS A 1 207 ? -10.294 12.826 0.951 1.00 44.97 207 HIS A O 1
#

Nearest PDB structures (foldseek):
  3in6-assembly1_B  TM=5.727E-01  e=1.086E+00  Syntrophomonas wolfei subsp. wolfei str. Goettingen G311
  7nsh-assembly1_BT  TM=4.118E-01  e=8.411E+00  Sus scrofa